Protein AF-A0A7J6QQJ3-F1 (afdb_monomer)

Secondary structure (DSSP, 8-state):
-PPP-----HHHHTT--TT--HHHHHHHHHHHHHHH-GGG-TT-HHHHHHHHHHHHHHHHHHSHHHHHHHHHHH--TT----SSEEEP-TTTHHHHHTT--SEEEEEEE-TT-HHHHHHHHHHHHHHHHTTTTEEEEEEETTT-GGGGGTSSS---SSSEEEEE-TT-TTSPPEEPPSS---HHHHHHHHHHHSPEEE-STT-HHHHHHHHHHHT--EEE-----

Solvent-accessible surface area (backbone atoms only — not comparable to full-atom values): 13107 Å² total; per-residue (Å²): 132,81,78,75,81,75,80,73,55,44,41,66,65,45,70,47,60,90,84,53,50,70,68,53,52,54,51,34,39,54,55,50,48,66,70,29,29,54,92,81,38,80,89,41,83,66,30,55,58,52,33,50,51,38,50,56,27,41,63,33,60,67,34,70,67,48,27,50,52,46,39,57,76,67,44,53,100,61,51,84,82,60,97,46,42,46,81,48,40,68,87,47,37,62,73,52,42,79,73,29,82,52,44,36,42,37,37,35,29,39,78,88,36,68,65,38,62,67,32,45,64,32,50,44,52,44,28,55,76,37,56,93,71,44,46,34,33,36,32,49,58,80,78,32,56,75,39,50,80,77,46,97,54,79,83,87,58,71,63,35,44,36,36,40,34,64,71,43,74,88,53,76,63,48,70,59,76,94,62,81,69,36,48,67,55,47,50,52,49,52,66,62,63,50,56,52,78,44,68,59,94,85,46,59,70,60,46,52,52,48,24,68,74,67,75,38,55,70,40,82,47,81,70,83,129

InterPro domains:
  IPR001623 DnaJ domain [PF00226] (9-71)
  IPR001623 DnaJ domain [PR00625] (11-29)
  IPR001623 DnaJ domain [PR00625] (29-44)
  IPR001623 DnaJ domain [PR00625] (46-66)
  IPR001623 DnaJ domain [PS50076] (9-74)
  IPR001623 DnaJ domain [SM00271] (8-66)
  IPR001623 DnaJ domain [cd06257] (9-63)
  IPR013766 Thioredoxin domain [PF00085] (86-164)
  IPR018253 DnaJ domain, conserved site [PS00636] (51-70)
  IPR036249 Thioredoxin-like superfamily [SSF52833] (81-166)
  IPR036869 Chaperone J-domain superfamily [G3DSA:1.10.287.110] (2-84)
  IPR036869 Chaperone J-domain superfamily [SSF46565] (7-75)
  IPR052448 DnaJ Homolog Subfamily C Member 16 [PTHR44303] (7-215)

pLDDT: mean 83.66, std 15.34, range [29.7, 97.69]

Foldseek 3Di:
DDPDPPLPDLCVLLVHDLPDDLVSLVVSLVVLCVVLPCVVVVPDPCSVVSNVSSVVSCVQCNDPVSSVVVCLVVDHPLPLDAPQAAEDAPVCPCVDLVPDQAKEKEWAAESPDVVRVVLSVLLRVLSVVCPPRYHYYYYHCVRHVVCCVVDLDNDDDPGWIWIDGSVCSVDRIHTQDPDPRGNVSVNVVVVLQDAAEAEDPPCVVVSVVVCVVSVHHHDYDYDDD

Mean predicted aligned error: 12.76 Å

Radius of gyration: 22.07 Å; Cα contacts (8 Å, |Δi|>4): 288; chains: 1; bounding box: 60×29×64 Å

Structure (mmCIF, N/CA/C/O backbone):
data_AF-A0A7J6QQJ3-F1
#
_entry.id   AF-A0A7J6QQJ3-F1
#
loop_
_atom_site.group_PDB
_atom_site.id
_atom_site.type_symbol
_atom_site.label_atom_id
_atom_site.label_alt_id
_atom_site.label_comp_id
_atom_site.label_asym_id
_atom_site.label_entity_id
_atom_site.label_seq_id
_atom_site.pdbx_PDB_ins_code
_atom_site.Cartn_x
_atom_site.Cartn_y
_atom_site.Cartn_z
_atom_site.occupancy
_atom_site.B_iso_or_equiv
_atom_site.auth_seq_id
_atom_site.auth_comp_id
_atom_site.auth_asym_id
_atom_site.auth_atom_id
_atom_site.pdbx_PDB_model_num
ATOM 1 N N . TRP A 1 1 ? -20.729 -9.215 -13.089 1.00 31.91 1 TRP A N 1
ATOM 2 C CA . TRP A 1 1 ? -19.428 -9.252 -12.394 1.00 31.91 1 TRP A CA 1
ATOM 3 C C . TRP A 1 1 ? -19.720 -8.761 -10.991 1.00 31.91 1 TRP A C 1
ATOM 5 O O . TRP A 1 1 ? -20.251 -7.663 -10.875 1.00 31.91 1 TRP A O 1
ATOM 15 N N . SER A 1 2 ? -19.583 -9.612 -9.974 1.00 29.70 2 SER A N 1
ATOM 16 C CA . SER A 1 2 ? -19.947 -9.235 -8.602 1.00 29.70 2 SER A CA 1
ATOM 17 C C . SER A 1 2 ? -18.882 -8.285 -8.074 1.00 29.70 2 SER A C 1
ATOM 19 O O . SER A 1 2 ? -17.698 -8.600 -8.183 1.00 29.70 2 SER A O 1
ATOM 21 N N . LEU A 1 3 ? -19.297 -7.120 -7.569 1.00 35.25 3 LEU A N 1
ATOM 22 C CA . LEU A 1 3 ? -18.416 -6.234 -6.819 1.00 35.25 3 LEU A CA 1
ATOM 23 C C . LEU A 1 3 ? -17.764 -7.068 -5.713 1.00 35.25 3 LEU A C 1
ATOM 25 O O . LEU A 1 3 ? -18.471 -7.735 -4.959 1.00 35.25 3 LEU A O 1
ATOM 29 N N . GLY A 1 4 ? -16.433 -7.062 -5.651 1.00 31.52 4 GLY A N 1
ATOM 30 C CA . GLY A 1 4 ? -15.742 -7.522 -4.456 1.00 31.52 4 GLY A CA 1
ATOM 31 C C . GLY A 1 4 ? -16.243 -6.689 -3.283 1.00 31.52 4 GLY A C 1
ATOM 32 O O . GLY A 1 4 ? -16.316 -5.464 -3.407 1.00 31.52 4 GLY A O 1
ATOM 33 N N . ASP A 1 5 ? -16.629 -7.360 -2.201 1.00 36.22 5 ASP A N 1
ATOM 34 C CA . ASP A 1 5 ? -16.964 -6.735 -0.928 1.00 36.22 5 ASP A CA 1
ATOM 35 C C . ASP A 1 5 ? -15.831 -5.773 -0.550 1.00 36.22 5 ASP A C 1
ATOM 37 O O . ASP A 1 5 ? -14.754 -6.175 -0.113 1.00 36.22 5 ASP A O 1
ATOM 41 N N . GLN A 1 6 ? -16.052 -4.480 -0.779 1.00 42.59 6 GLN A N 1
ATOM 42 C CA . GLN A 1 6 ? -15.279 -3.438 -0.128 1.00 42.59 6 GLN A CA 1
ATOM 43 C C . GLN A 1 6 ? -15.652 -3.564 1.350 1.00 42.59 6 GLN A C 1
ATOM 45 O O . GLN A 1 6 ? -16.749 -3.159 1.732 1.00 42.59 6 GLN A O 1
ATOM 50 N N . GLU A 1 7 ? -14.815 -4.210 2.165 1.00 59.22 7 GLU A N 1
ATOM 51 C CA . GLU A 1 7 ? -15.056 -4.265 3.607 1.00 59.22 7 GLU A CA 1
ATOM 52 C C . GLU A 1 7 ? -15.061 -2.828 4.150 1.00 59.22 7 GLU A C 1
ATOM 54 O O . GLU A 1 7 ? -14.015 -2.193 4.276 1.00 59.22 7 GLU A O 1
ATOM 59 N N . GLU A 1 8 ? -16.260 -2.294 4.412 1.00 69.38 8 GLU A N 1
ATOM 60 C CA . GLU A 1 8 ? -16.447 -0.970 5.006 1.00 69.38 8 GLU A CA 1
ATOM 61 C C . GLU A 1 8 ? -15.694 -0.899 6.348 1.00 69.38 8 GLU A C 1
ATOM 63 O O . GLU A 1 8 ? -15.783 -1.799 7.188 1.00 69.38 8 GLU A O 1
ATOM 68 N N . ASP A 1 9 ? -14.972 0.199 6.572 1.00 83.75 9 ASP A N 1
ATOM 69 C CA . ASP A 1 9 ? -14.239 0.442 7.812 1.00 83.75 9 ASP A CA 1
ATOM 70 C C . ASP A 1 9 ? -15.196 0.503 9.016 1.00 83.75 9 ASP A C 1
ATOM 72 O O . ASP A 1 9 ? -16.105 1.334 9.072 1.00 83.75 9 ASP A O 1
ATOM 76 N N . TYR A 1 10 ? -14.979 -0.342 10.025 1.00 91.25 10 TYR A N 1
ATOM 77 C CA . TYR A 1 10 ? -15.864 -0.468 11.182 1.00 91.25 10 TYR A CA 1
ATOM 78 C C . TYR A 1 10 ? -15.966 0.812 12.017 1.00 91.25 10 TYR A C 1
ATOM 80 O O . TYR A 1 10 ? -17.013 1.059 12.623 1.00 91.25 10 TYR A O 1
ATOM 88 N N . TYR A 1 11 ? -14.932 1.656 12.032 1.00 90.38 11 TYR A N 1
ATOM 89 C CA . TYR A 1 11 ? -14.994 2.951 12.710 1.00 90.38 11 TYR A CA 1
ATOM 90 C C . TYR A 1 11 ? -15.894 3.927 11.950 1.00 90.38 11 TYR A C 1
ATOM 92 O O . TYR A 1 11 ? -16.673 4.652 12.571 1.00 90.38 11 TYR A O 1
ATOM 100 N N . GLN A 1 12 ? -15.871 3.882 10.614 1.00 89.81 12 GLN A N 1
ATOM 101 C CA . GLN A 1 12 ? -16.778 4.664 9.769 1.00 89.81 12 GLN A CA 1
ATOM 102 C C . GLN A 1 12 ? -18.220 4.155 9.876 1.00 89.81 12 GLN A C 1
ATOM 104 O O . GLN A 1 12 ? -19.139 4.959 10.026 1.00 89.81 12 GLN A O 1
ATOM 109 N N . VAL A 1 13 ? -18.424 2.832 9.898 1.00 92.06 13 VAL A N 1
ATOM 110 C CA . VAL A 1 13 ? -19.747 2.210 10.087 1.00 92.06 13 VAL A CA 1
ATOM 111 C C . VAL A 1 13 ? -20.379 2.642 11.412 1.00 92.06 13 VAL A C 1
ATOM 113 O O . VAL A 1 13 ? -21.568 2.964 11.460 1.00 92.06 13 VAL A O 1
ATOM 116 N N . LEU A 1 14 ? -19.593 2.679 12.493 1.00 94.31 14 LEU A N 1
ATOM 117 C CA . LEU A 1 14 ? -20.057 3.169 13.793 1.00 94.31 14 LEU A CA 1
ATOM 118 C C . LEU A 1 14 ? -20.039 4.698 13.913 1.00 94.31 14 LEU A C 1
ATOM 120 O O . LEU A 1 14 ? -20.561 5.229 14.893 1.00 94.31 14 LEU A O 1
ATOM 124 N N . ASN A 1 15 ? -19.490 5.405 12.923 1.00 92.81 15 ASN A N 1
ATOM 125 C CA . ASN A 1 15 ? -19.287 6.850 12.925 1.00 92.81 15 ASN A CA 1
ATOM 126 C C . ASN A 1 15 ? -18.577 7.336 14.202 1.00 92.81 15 ASN A C 1
ATOM 128 O O . ASN A 1 15 ? -19.052 8.230 14.910 1.00 92.81 15 ASN A O 1
ATOM 132 N N . VAL A 1 16 ? -17.461 6.688 14.527 1.00 92.19 16 VAL A N 1
ATOM 133 C CA . VAL A 1 16 ? -16.611 7.008 15.676 1.00 92.19 16 VAL A CA 1
ATOM 134 C C . VAL A 1 16 ? -15.165 7.150 15.239 1.00 92.19 16 VAL A C 1
ATOM 136 O O . VAL A 1 16 ? -14.720 6.545 14.270 1.00 92.19 16 VAL A O 1
ATOM 139 N N . ASP A 1 17 ? -14.420 7.952 15.986 1.00 86.25 17 ASP A N 1
ATOM 140 C CA . ASP A 1 17 ? -12.997 8.133 15.755 1.00 86.25 17 ASP A CA 1
ATOM 141 C C . ASP A 1 17 ? -12.228 6.825 16.066 1.00 86.25 17 ASP A C 1
ATOM 143 O O . ASP A 1 17 ? -12.576 6.134 17.028 1.00 86.25 17 ASP A O 1
ATOM 147 N N . PRO A 1 18 ? -11.159 6.463 15.333 1.00 83.50 18 PRO A N 1
ATOM 148 C CA . PRO A 1 18 ? -10.327 5.310 15.674 1.00 83.50 18 PRO A CA 1
ATOM 149 C C . PRO A 1 18 ? -9.790 5.314 17.115 1.00 83.50 18 PRO A C 1
ATOM 151 O O . PRO A 1 18 ? -9.503 4.255 17.672 1.00 83.50 18 PRO A O 1
ATOM 154 N N . LYS A 1 19 ? -9.642 6.497 17.744 1.00 83.94 19 LYS A N 1
ATOM 155 C CA . LYS A 1 19 ? -9.138 6.722 19.124 1.00 83.94 19 LYS A CA 1
ATOM 156 C C . LYS A 1 19 ? -10.263 6.545 20.134 1.00 83.94 19 LYS A C 1
ATOM 158 O O . LYS A 1 19 ? -10.015 6.650 21.336 1.00 83.94 19 LYS A O 1
ATOM 163 N N . ALA A 1 20 ? -11.486 6.285 19.665 1.00 88.88 20 ALA A N 1
ATOM 164 C CA . ALA A 1 20 ? -12.663 6.197 20.501 1.00 88.88 20 ALA A CA 1
ATOM 165 C C . ALA A 1 20 ? -12.454 5.174 21.612 1.00 88.88 20 ALA A C 1
ATOM 167 O O . ALA A 1 20 ? -12.030 4.030 21.401 1.00 88.88 20 ALA A O 1
ATOM 168 N N . ARG A 1 21 ? -12.782 5.590 22.827 1.00 92.81 21 ARG A N 1
ATOM 169 C CA . ARG A 1 21 ? -12.785 4.720 23.994 1.00 92.81 21 ARG A CA 1
ATOM 170 C C . ARG A 1 21 ? -13.910 3.705 23.847 1.00 92.81 21 ARG A C 1
ATOM 172 O O . ARG A 1 21 ? -14.933 3.960 23.214 1.00 92.81 21 ARG A O 1
ATOM 179 N N . HIS A 1 22 ? -13.772 2.569 24.519 1.00 92.38 22 HIS A N 1
ATOM 180 C CA . HIS A 1 22 ? -14.783 1.509 24.492 1.00 92.38 22 HIS A CA 1
ATOM 181 C C . HIS A 1 22 ? -16.204 2.018 24.838 1.00 92.38 22 HIS A C 1
ATOM 183 O O . HIS A 1 22 ? -17.194 1.577 24.253 1.00 92.38 22 HIS A O 1
ATOM 189 N N . GLY A 1 23 ? -16.322 3.001 25.743 1.00 93.25 23 GLY A N 1
ATOM 190 C CA . GLY A 1 23 ? -17.604 3.638 26.068 1.00 93.25 23 GLY A CA 1
ATOM 191 C C . GLY A 1 23 ? -18.244 4.398 24.898 1.00 93.25 23 GLY A C 1
ATOM 192 O O . GLY A 1 23 ? -19.462 4.353 24.736 1.00 93.25 23 GLY A O 1
ATOM 193 N N . GLU A 1 24 ? -17.446 5.052 24.055 1.00 94.88 24 GLU A N 1
ATOM 194 C CA . GLU A 1 24 ? -17.918 5.802 22.883 1.00 94.88 24 GLU A CA 1
ATOM 195 C C . GLU A 1 24 ? -18.401 4.853 21.786 1.00 94.88 24 GLU A C 1
ATOM 197 O O . GLU A 1 24 ? -19.505 5.029 21.272 1.00 94.88 24 GLU A O 1
ATOM 202 N N . ILE A 1 25 ? -17.643 3.783 21.528 1.00 96.06 25 ILE A N 1
ATOM 203 C CA . ILE A 1 25 ? -18.008 2.704 20.596 1.00 96.06 25 ILE A CA 1
ATOM 204 C C . ILE A 1 25 ? -19.340 2.065 21.006 1.00 96.06 25 ILE A C 1
ATOM 206 O O . ILE A 1 25 ? -20.261 1.940 20.197 1.00 96.06 25 ILE A O 1
ATOM 210 N N . ARG A 1 26 ? -19.494 1.728 22.294 1.00 96.00 26 ARG A N 1
ATOM 211 C CA . ARG A 1 26 ? -20.741 1.166 22.837 1.00 96.00 26 ARG A CA 1
ATOM 212 C C . ARG A 1 26 ? -21.923 2.126 22.687 1.00 96.00 26 ARG A C 1
ATOM 214 O O . ARG A 1 26 ? -23.032 1.699 22.364 1.00 96.00 26 ARG A O 1
ATOM 221 N N . ASN A 1 27 ? -21.708 3.416 22.933 1.00 96.31 27 ASN A N 1
ATOM 222 C CA . ASN A 1 27 ? -22.757 4.425 22.811 1.00 96.31 27 ASN A CA 1
ATOM 223 C C . ASN A 1 27 ? -23.175 4.647 21.353 1.00 96.31 27 ASN A C 1
ATOM 225 O O . ASN A 1 27 ? -24.370 4.773 21.078 1.00 96.31 27 ASN A O 1
ATOM 229 N N . ALA A 1 28 ? -22.219 4.666 20.426 1.00 97.06 28 ALA A N 1
ATOM 230 C CA . ALA A 1 28 ? -22.482 4.789 18.999 1.00 97.06 28 ALA A CA 1
ATOM 231 C C . ALA A 1 28 ? -23.268 3.587 18.465 1.00 97.06 28 ALA A C 1
ATOM 233 O O . ALA A 1 28 ? -24.317 3.776 17.846 1.00 97.06 28 ALA A O 1
ATOM 234 N N . TYR A 1 29 ? -22.848 2.367 18.821 1.00 97.00 29 TYR A N 1
ATOM 235 C CA . TYR A 1 29 ? -23.585 1.146 18.499 1.00 97.00 29 TYR A CA 1
ATOM 236 C C . TYR A 1 29 ? -25.038 1.216 18.977 1.00 97.00 29 TYR A C 1
ATOM 238 O O . TYR A 1 29 ? -25.950 1.020 18.183 1.00 97.00 29 TYR A O 1
ATOM 246 N N . ARG A 1 30 ? -25.287 1.582 20.244 1.00 95.62 30 ARG A N 1
ATOM 247 C CA . ARG A 1 30 ? -26.659 1.697 20.776 1.00 95.62 30 ARG A CA 1
ATOM 248 C C . ARG A 1 30 ? -27.517 2.682 19.980 1.00 95.62 30 ARG A C 1
ATOM 250 O O . ARG A 1 30 ? -28.674 2.385 19.692 1.00 95.62 30 ARG A O 1
ATOM 257 N N . LYS A 1 31 ? -26.965 3.847 19.621 1.00 95.94 31 LYS A N 1
ATOM 258 C CA . LYS A 1 31 ? -27.675 4.862 18.825 1.00 95.94 31 LYS A CA 1
ATOM 259 C C . LYS A 1 31 ? -28.026 4.336 17.432 1.00 95.94 31 LYS A C 1
ATOM 261 O O . LYS A 1 31 ? -29.165 4.489 16.998 1.00 95.94 31 LYS A O 1
ATOM 266 N N . LEU A 1 32 ? -27.071 3.702 16.755 1.00 95.25 32 LEU A N 1
AT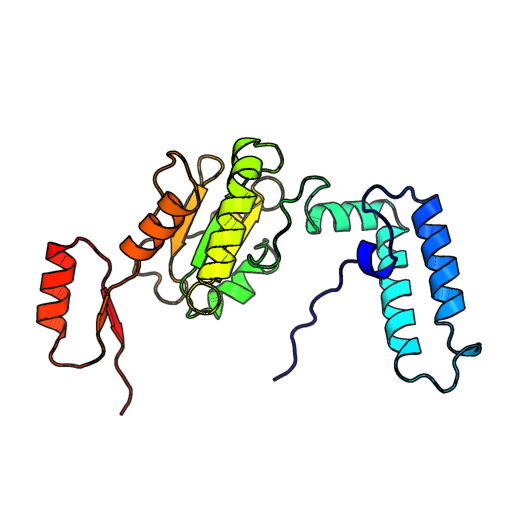OM 267 C CA . LEU A 1 32 ? -27.255 3.176 15.402 1.00 95.25 32 LEU A CA 1
ATOM 268 C C . LEU A 1 32 ? -28.168 1.946 15.379 1.00 95.25 32 LEU A C 1
ATOM 270 O O . LEU A 1 32 ? -29.052 1.873 14.533 1.00 95.25 32 LEU A O 1
ATOM 274 N N . ALA A 1 33 ? -28.030 1.033 16.340 1.00 93.75 33 ALA A N 1
ATOM 275 C CA . ALA A 1 33 ? -28.886 -0.141 16.477 1.00 93.75 33 ALA A CA 1
ATOM 276 C C . ALA A 1 33 ? -30.353 0.253 16.688 1.00 93.75 33 ALA A C 1
ATOM 278 O O . ALA A 1 33 ? -31.233 -0.319 16.060 1.00 93.75 33 ALA A O 1
ATOM 279 N N . MET A 1 34 ? -30.631 1.277 17.506 1.00 92.75 34 MET A N 1
ATOM 280 C CA . MET A 1 34 ? -31.993 1.801 17.661 1.00 92.75 34 MET A CA 1
ATOM 281 C C . MET A 1 34 ? -32.510 2.511 16.408 1.00 92.75 34 MET A C 1
ATOM 283 O O . MET A 1 34 ? -33.712 2.475 16.157 1.00 92.75 34 MET A O 1
ATOM 287 N N . LYS A 1 35 ? -31.631 3.181 15.654 1.00 92.31 35 LYS A N 1
ATOM 288 C CA . LYS A 1 35 ? -31.991 3.881 14.416 1.00 92.31 35 LYS A CA 1
ATOM 289 C C . LYS A 1 35 ? -32.373 2.898 13.312 1.00 92.31 35 LYS A C 1
ATOM 291 O O . LYS A 1 35 ? -33.367 3.122 12.634 1.00 92.31 35 LYS A O 1
ATOM 296 N N . TRP A 1 36 ? -31.603 1.823 13.161 1.00 93.00 36 TRP A N 1
ATOM 297 C CA . TRP A 1 36 ? -31.744 0.847 12.078 1.00 93.00 36 TRP A CA 1
ATOM 298 C C . TRP A 1 36 ? -32.509 -0.423 12.477 1.00 93.00 36 TRP A C 1
ATOM 300 O O . TRP A 1 36 ? -32.584 -1.354 11.683 1.00 93.00 36 TRP A O 1
ATOM 310 N N . HIS A 1 37 ? -33.081 -0.482 13.687 1.00 90.75 37 HIS A N 1
ATOM 311 C CA . HIS A 1 37 ? -33.781 -1.673 14.175 1.00 90.75 37 HIS A CA 1
ATOM 312 C C . HIS A 1 37 ? -34.940 -2.068 13.238 1.00 90.75 37 HIS A C 1
ATOM 314 O O . HIS A 1 37 ? -35.752 -1.188 12.922 1.00 90.75 37 HIS A O 1
ATOM 320 N N . PRO A 1 38 ? -35.078 -3.354 12.859 1.00 88.56 38 PRO A N 1
ATOM 321 C CA . PRO A 1 38 ? -36.162 -3.825 11.993 1.00 88.56 38 PRO A CA 1
ATOM 322 C C . PRO A 1 38 ? -37.556 -3.467 12.524 1.00 88.56 38 PRO A C 1
ATOM 324 O O . PRO A 1 38 ? -38.365 -2.923 11.785 1.00 88.56 38 PRO A O 1
ATOM 327 N N . ASP A 1 39 ? -37.803 -3.634 13.829 1.00 89.00 39 ASP A N 1
ATOM 328 C CA . ASP A 1 39 ? -39.104 -3.305 14.444 1.00 89.00 39 ASP A CA 1
ATOM 329 C C . ASP A 1 39 ? -39.523 -1.836 14.284 1.00 89.00 39 ASP A C 1
ATOM 331 O O . ASP A 1 39 ? -40.711 -1.527 14.286 1.00 89.00 39 ASP A O 1
ATOM 335 N N . LYS A 1 40 ? -38.559 -0.912 14.171 1.00 88.81 40 LYS A N 1
ATOM 336 C CA . LYS A 1 40 ? -38.838 0.518 13.964 1.00 88.81 40 LYS A CA 1
ATOM 337 C C . LYS A 1 40 ? -38.856 0.908 12.489 1.00 88.81 40 LYS A C 1
ATOM 339 O O . LYS A 1 40 ? -39.297 2.008 12.172 1.00 88.81 40 LYS A O 1
ATOM 344 N N . ASN A 1 41 ? -38.371 0.030 11.612 1.00 89.44 41 ASN A N 1
ATOM 345 C CA . ASN A 1 41 ? -38.248 0.259 10.177 1.00 89.44 41 ASN A CA 1
ATOM 346 C C . ASN A 1 41 ? -38.729 -0.976 9.381 1.00 89.44 41 ASN A C 1
ATOM 348 O O . ASN A 1 41 ? -37.943 -1.539 8.615 1.00 89.44 41 ASN A O 1
ATOM 352 N N . PRO A 1 42 ? -39.990 -1.419 9.560 1.00 83.12 42 PRO A N 1
ATOM 353 C CA . PRO A 1 42 ? -40.486 -2.673 8.987 1.00 83.12 42 PRO A CA 1
ATOM 354 C C . PRO A 1 42 ? -40.493 -2.689 7.450 1.00 83.12 42 PRO A C 1
ATOM 356 O O . PRO A 1 42 ? -40.277 -3.740 6.857 1.00 83.12 42 PRO A O 1
ATOM 359 N N . ASP A 1 43 ? -40.655 -1.527 6.810 1.00 86.94 43 ASP A N 1
ATOM 360 C CA . ASP A 1 43 ? -40.747 -1.396 5.346 1.00 86.94 43 ASP A CA 1
ATOM 361 C C . ASP A 1 43 ? -39.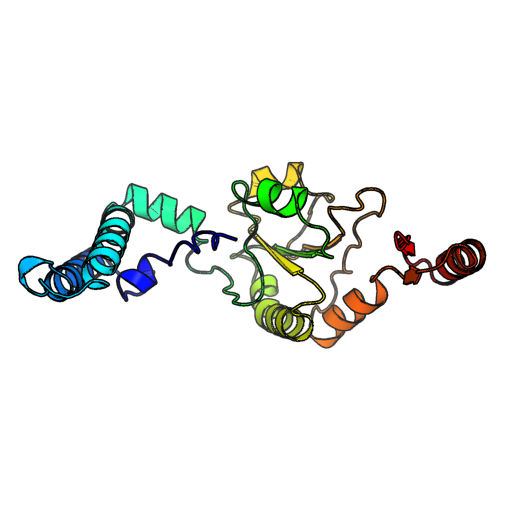428 -0.937 4.689 1.00 86.94 43 ASP A C 1
ATOM 363 O O . ASP A 1 43 ? -39.401 -0.515 3.533 1.00 86.94 43 ASP A O 1
ATOM 367 N N . CYS A 1 44 ? -38.314 -0.961 5.427 1.00 84.38 44 CYS A N 1
ATOM 368 C CA . CYS A 1 44 ? -37.030 -0.447 4.956 1.00 84.38 44 CYS A CA 1
ATOM 369 C C . CYS A 1 44 ? -36.087 -1.573 4.516 1.00 84.38 44 CYS A C 1
ATOM 371 O O . CYS A 1 44 ? -35.380 -2.173 5.328 1.00 84.38 44 CYS A O 1
ATOM 373 N N . GLU A 1 45 ? -36.008 -1.793 3.206 1.00 83.25 45 GLU A N 1
ATOM 374 C CA . GLU A 1 45 ? -35.172 -2.835 2.594 1.00 83.25 45 GLU A CA 1
ATOM 375 C C . GLU A 1 45 ? -33.671 -2.669 2.916 1.00 83.25 45 GLU A C 1
ATOM 377 O O . GLU A 1 45 ? -32.959 -3.641 3.162 1.00 83.25 45 GLU A O 1
ATOM 382 N N . SER A 1 46 ? -33.185 -1.426 3.014 1.00 84.56 46 SER A N 1
ATOM 383 C CA . SER A 1 46 ? -31.774 -1.124 3.302 1.00 84.56 46 SER A CA 1
ATOM 384 C C . SER A 1 46 ? -31.422 -1.085 4.797 1.00 84.56 46 SER A C 1
ATOM 386 O O . SER A 1 46 ? -30.238 -1.109 5.151 1.00 84.56 46 SER A O 1
ATOM 388 N N . CYS A 1 47 ? -32.416 -1.052 5.693 1.00 88.00 47 CYS A N 1
ATOM 389 C CA . CYS A 1 47 ? -32.187 -0.932 7.135 1.00 88.00 47 CYS A CA 1
ATOM 390 C C . CYS A 1 47 ? -31.619 -2.220 7.732 1.00 88.00 47 CYS A C 1
ATOM 392 O O . CYS A 1 47 ? -30.739 -2.148 8.588 1.00 88.00 47 CYS A O 1
ATOM 394 N N . LEU A 1 48 ? -32.053 -3.387 7.242 1.00 86.75 48 LEU A N 1
ATOM 395 C CA . LEU A 1 48 ? -31.526 -4.678 7.686 1.00 86.75 48 LEU A CA 1
ATOM 396 C C . LEU A 1 48 ? -30.030 -4.811 7.371 1.00 86.75 48 LEU A C 1
ATOM 398 O O . LEU A 1 48 ? -29.249 -5.158 8.256 1.00 86.75 48 LEU A O 1
ATOM 402 N N . ALA A 1 49 ? -29.622 -4.472 6.144 1.00 88.38 49 ALA A N 1
ATOM 403 C CA . ALA A 1 49 ? -28.218 -4.499 5.737 1.00 88.38 49 ALA A CA 1
ATOM 404 C C . ALA A 1 49 ? -27.369 -3.542 6.592 1.00 88.38 49 ALA A C 1
ATOM 406 O O . ALA A 1 49 ? -26.335 -3.932 7.131 1.00 88.38 49 ALA A O 1
ATOM 407 N N . ARG A 1 50 ? -27.842 -2.305 6.814 1.00 89.94 50 ARG A N 1
ATOM 408 C CA . ARG A 1 50 ? -27.148 -1.342 7.688 1.00 89.94 50 ARG A CA 1
ATOM 409 C C . ARG A 1 50 ? -27.072 -1.813 9.139 1.00 89.94 50 ARG A C 1
ATOM 411 O O . ARG A 1 50 ? -26.035 -1.632 9.774 1.00 89.94 50 ARG A O 1
ATOM 418 N N . PHE A 1 51 ? -28.125 -2.437 9.660 1.00 91.75 51 PHE A N 1
ATOM 419 C CA . PHE A 1 51 ? -28.126 -3.013 11.002 1.00 91.75 51 PHE A CA 1
ATOM 420 C C . PHE A 1 51 ? -27.090 -4.137 11.137 1.00 91.75 51 PHE A C 1
ATOM 422 O O . PHE A 1 51 ? -26.342 -4.159 12.114 1.00 91.75 51 PHE A O 1
ATOM 429 N N . GLN A 1 52 ? -26.992 -5.021 10.139 1.00 90.12 52 GLN A N 1
ATOM 430 C CA . GLN A 1 52 ? -25.989 -6.088 10.100 1.00 90.12 52 GLN A CA 1
ATOM 431 C C . GLN A 1 52 ? -24.560 -5.531 10.068 1.00 90.12 52 GLN A C 1
ATOM 433 O O . GLN A 1 52 ? -23.733 -5.968 10.870 1.00 90.12 52 GLN A O 1
ATOM 438 N N . SER A 1 53 ? -24.276 -4.524 9.231 1.00 89.81 53 SER A N 1
ATOM 439 C CA . SER A 1 53 ? -22.959 -3.867 9.207 1.00 89.81 53 SER A CA 1
ATOM 440 C C . SER A 1 53 ? -22.608 -3.247 10.562 1.00 89.81 53 SER A C 1
ATOM 442 O O . SER A 1 53 ? -21.511 -3.456 11.077 1.00 89.81 53 SER A O 1
ATOM 444 N N . VAL A 1 54 ? -23.554 -2.533 11.186 1.00 94.75 54 VAL A N 1
ATOM 445 C CA . VAL A 1 54 ? -23.376 -1.921 12.515 1.00 94.75 54 VAL A CA 1
ATOM 446 C C . VAL A 1 54 ? -23.119 -2.975 13.595 1.00 94.75 54 VAL A C 1
ATOM 448 O O . VAL A 1 54 ? -22.266 -2.770 14.461 1.00 94.75 54 VAL A O 1
ATOM 451 N N . ALA A 1 55 ? -23.821 -4.108 13.544 1.00 93.12 55 ALA A N 1
ATOM 452 C CA . ALA A 1 55 ? -23.616 -5.215 14.471 1.00 93.12 55 ALA A CA 1
ATOM 453 C C . ALA A 1 55 ? -22.233 -5.860 14.295 1.00 93.12 55 ALA A C 1
ATOM 455 O O . ALA A 1 55 ? -21.515 -6.006 15.283 1.00 93.12 55 ALA A O 1
ATOM 456 N N . LYS A 1 56 ? -21.820 -6.160 13.054 1.00 91.81 56 LYS A N 1
ATOM 457 C CA . LYS A 1 56 ? -20.490 -6.716 12.729 1.00 91.81 56 LYS A CA 1
ATOM 458 C C . LYS A 1 56 ? -19.361 -5.788 13.196 1.00 91.81 56 LYS A C 1
ATOM 460 O O . LYS 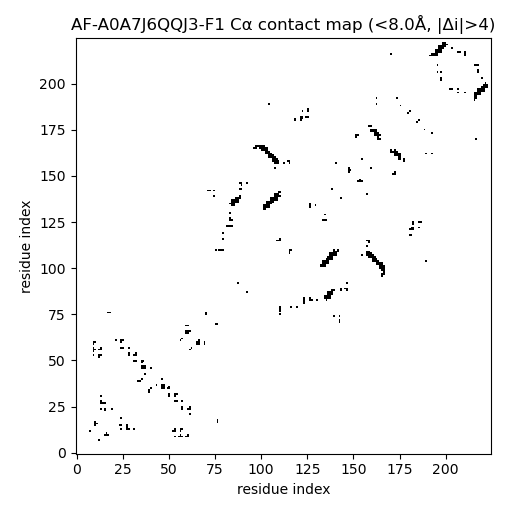A 1 56 ? -18.390 -6.235 13.813 1.00 91.81 56 LYS A O 1
ATOM 465 N N . ALA A 1 57 ? -19.520 -4.483 12.964 1.00 92.75 57 ALA A N 1
ATOM 466 C CA . ALA A 1 57 ? -18.568 -3.471 13.403 1.00 92.75 57 ALA A CA 1
ATOM 467 C C . ALA A 1 57 ? -18.439 -3.436 14.934 1.00 92.75 57 ALA A C 1
ATOM 469 O O . ALA A 1 57 ? -17.327 -3.429 15.461 1.00 92.75 57 ALA A O 1
ATOM 470 N N . TYR A 1 58 ? -19.558 -3.474 15.666 1.00 95.69 58 TYR A N 1
ATOM 471 C CA . TYR A 1 58 ? -19.528 -3.509 17.129 1.00 95.69 58 TYR A CA 1
ATOM 472 C C . TYR A 1 58 ? -18.989 -4.827 17.690 1.00 95.69 58 TYR A C 1
ATOM 474 O O . TYR A 1 58 ? -18.275 -4.806 18.688 1.00 95.69 58 TYR A O 1
ATOM 482 N N . GLU A 1 59 ? -19.273 -5.963 17.054 1.00 93.62 59 GLU A N 1
ATOM 483 C CA . GLU A 1 59 ? -18.727 -7.258 17.466 1.00 93.62 59 GLU A CA 1
ATOM 484 C C . GLU A 1 59 ? -17.192 -7.265 17.423 1.00 93.62 59 GLU A C 1
ATOM 486 O O . GLU A 1 59 ? -16.543 -7.866 18.280 1.00 93.62 59 GLU A O 1
ATOM 491 N N . THR A 1 60 ? -16.616 -6.562 16.447 1.00 91.19 60 THR A N 1
ATOM 492 C CA . THR A 1 60 ? -15.165 -6.449 16.291 1.00 91.19 60 THR A CA 1
ATOM 493 C C . THR A 1 60 ? -14.580 -5.358 17.186 1.00 91.19 60 THR A C 1
ATOM 495 O O . THR A 1 60 ? -13.677 -5.631 17.967 1.00 91.19 60 THR A O 1
ATOM 498 N N . LEU A 1 61 ? -15.092 -4.125 17.107 1.00 92.88 61 LEU A N 1
ATOM 499 C CA . LEU A 1 61 ? -14.537 -2.968 17.824 1.00 92.88 61 LEU A CA 1
ATOM 500 C C . LEU A 1 61 ? -14.898 -2.934 19.314 1.00 92.88 61 LEU A C 1
ATOM 502 O O . LEU A 1 61 ? -14.243 -2.254 20.108 1.00 92.88 61 LEU A O 1
ATOM 506 N N . GLY A 1 62 ? -15.972 -3.620 19.697 1.00 91.88 62 GLY A N 1
ATOM 507 C CA . GLY A 1 62 ? -16.406 -3.751 21.079 1.00 91.88 62 GLY A CA 1
ATOM 508 C C . GLY A 1 62 ? -15.511 -4.693 21.878 1.00 91.88 62 GLY A C 1
ATOM 509 O O . GLY A 1 62 ? -15.266 -4.430 23.048 1.00 91.88 62 GLY A O 1
ATOM 510 N N . ASP A 1 63 ? -14.980 -5.755 21.280 1.00 92.62 63 ASP A N 1
ATOM 511 C CA . ASP A 1 63 ? -14.054 -6.653 21.970 1.00 92.62 63 ASP A CA 1
ATOM 512 C C . ASP A 1 63 ? -12.616 -6.137 21.856 1.00 92.62 63 ASP A C 1
ATOM 514 O O . ASP A 1 63 ? -12.143 -5.822 20.771 1.00 92.62 63 ASP A O 1
ATOM 518 N N . GLU A 1 64 ? -11.901 -6.034 22.975 1.00 88.50 64 GLU A N 1
ATOM 519 C CA . GLU A 1 64 ? -10.557 -5.444 22.993 1.00 88.50 64 GLU A CA 1
ATOM 520 C C . GLU A 1 64 ? -9.532 -6.274 22.204 1.00 88.50 64 GLU A C 1
ATOM 522 O O . GLU A 1 64 ? -8.677 -5.709 21.519 1.00 88.50 64 GLU A O 1
ATOM 527 N N . ASN A 1 65 ? -9.643 -7.606 22.228 1.00 85.25 65 ASN A N 1
ATOM 528 C CA . ASN A 1 65 ? -8.746 -8.483 21.480 1.00 85.25 65 ASN A CA 1
ATOM 529 C C . ASN A 1 65 ? -9.059 -8.435 19.983 1.00 85.25 65 ASN A C 1
ATOM 531 O O . ASN A 1 65 ? -8.144 -8.272 19.174 1.00 85.25 65 ASN A O 1
ATOM 535 N N . LYS A 1 66 ? -10.342 -8.523 19.604 1.00 86.50 66 LYS A N 1
ATOM 536 C CA . LYS A 1 66 ? -10.765 -8.410 18.200 1.00 86.50 66 LYS A CA 1
ATOM 537 C C . LYS A 1 66 ? -10.452 -7.030 17.638 1.00 86.50 66 LYS A C 1
ATOM 539 O O . LYS A 1 66 ? -9.944 -6.952 16.526 1.00 86.50 66 LYS A O 1
ATOM 544 N N . ARG A 1 67 ? -10.665 -5.960 18.409 1.00 88.69 67 ARG A N 1
ATOM 545 C CA . ARG A 1 67 ? -10.292 -4.593 18.036 1.00 88.69 67 ARG A CA 1
ATOM 546 C C . ARG A 1 67 ? -8.794 -4.475 17.826 1.00 88.69 67 ARG A C 1
ATOM 548 O O . ARG A 1 67 ? -8.385 -3.897 16.836 1.00 88.69 67 ARG A O 1
ATOM 555 N N . LYS A 1 68 ? -7.968 -5.056 18.698 1.00 79.88 68 LYS A N 1
ATOM 556 C CA . LYS A 1 68 ? -6.511 -5.028 18.531 1.00 79.88 68 LYS A CA 1
ATOM 557 C C . LYS A 1 68 ? -6.064 -5.747 17.258 1.00 79.88 68 LYS A C 1
ATOM 559 O O . LYS A 1 68 ? -5.213 -5.228 16.541 1.00 79.88 68 LYS A O 1
ATOM 564 N N . VAL A 1 69 ? -6.627 -6.923 16.973 1.00 76.31 69 VAL A N 1
ATOM 565 C CA . VAL A 1 69 ? -6.361 -7.656 15.722 1.00 76.31 69 VAL A CA 1
ATOM 566 C C . VAL A 1 69 ? -6.841 -6.841 14.524 1.00 76.31 69 VAL A C 1
ATOM 568 O O . VAL A 1 69 ? -6.093 -6.665 13.569 1.00 76.31 69 VAL A O 1
ATOM 571 N N . TYR A 1 70 ? -8.045 -6.278 14.607 1.00 79.94 70 TYR A N 1
ATOM 572 C CA . TYR A 1 70 ? -8.610 -5.416 13.580 1.00 79.94 70 TYR A CA 1
ATOM 573 C C . TYR A 1 70 ? -7.743 -4.186 13.331 1.00 79.94 70 TYR A C 1
ATOM 575 O O . TYR A 1 70 ? -7.390 -3.949 12.193 1.00 79.94 70 TYR A O 1
ATOM 583 N N . ASP A 1 71 ? -7.319 -3.460 14.363 1.00 78.69 71 ASP A N 1
ATOM 584 C CA . ASP A 1 71 ? -6.451 -2.283 14.265 1.00 78.69 71 ASP A CA 1
ATOM 585 C C . ASP A 1 71 ? -5.065 -2.646 13.710 1.00 78.69 71 ASP A C 1
ATOM 587 O O . ASP A 1 71 ? -4.512 -1.920 12.889 1.00 78.69 71 ASP A O 1
ATOM 591 N N . THR A 1 72 ? -4.519 -3.804 14.094 1.00 67.00 72 THR A N 1
ATOM 592 C CA . THR A 1 72 ? -3.254 -4.318 13.537 1.00 67.00 72 THR A CA 1
ATOM 593 C C . THR A 1 72 ? -3.398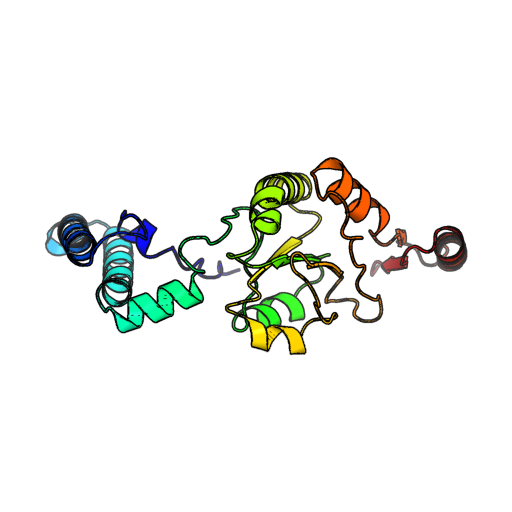 -4.586 12.038 1.00 67.00 72 THR A C 1
ATOM 595 O O . THR A 1 72 ? -2.567 -4.160 11.234 1.00 67.00 72 THR A O 1
ATOM 598 N N . ASN A 1 73 ? -4.496 -5.231 11.647 1.00 66.00 73 ASN A N 1
ATOM 599 C CA . ASN A 1 73 ? -4.780 -5.571 10.259 1.00 66.00 73 ASN A CA 1
ATOM 600 C C . ASN A 1 73 ? -5.299 -4.374 9.456 1.00 66.00 73 ASN A C 1
ATOM 602 O O . ASN A 1 73 ? -5.137 -4.363 8.244 1.00 66.00 73 ASN A O 1
ATOM 606 N N . ARG A 1 74 ? -5.849 -3.341 10.102 1.00 65.62 74 ARG A N 1
ATOM 607 C CA . ARG A 1 74 ? -6.327 -2.064 9.537 1.00 65.62 74 ARG A CA 1
ATOM 608 C C . ARG A 1 74 ? -5.206 -1.039 9.358 1.00 65.62 74 ARG A C 1
ATOM 610 O O . ARG A 1 74 ? -5.356 -0.123 8.555 1.00 65.62 74 ARG A O 1
ATOM 617 N N . GLY A 1 75 ? -4.040 -1.302 9.947 1.00 55.44 75 GLY A N 1
ATOM 618 C CA . GLY A 1 75 ? -2.921 -0.371 9.958 1.00 55.44 75 GLY A CA 1
ATOM 619 C C . GLY A 1 75 ? -3.081 0.518 11.180 1.00 55.44 75 GLY A C 1
ATOM 620 O O . GLY A 1 75 ? -4.190 0.943 11.504 1.00 55.44 75 GLY A O 1
ATOM 621 N N . GLY A 1 76 ? -1.985 0.714 11.910 1.00 51.31 76 GLY A N 1
ATOM 622 C CA . GLY A 1 76 ? -1.997 1.415 13.185 1.00 51.31 76 GLY A CA 1
ATOM 623 C C . GLY A 1 76 ? -2.525 2.840 13.066 1.00 51.31 76 GLY A C 1
ATOM 624 O O . GLY A 1 76 ? -2.775 3.366 11.992 1.00 51.31 76 GLY A O 1
ATOM 625 N N . TYR A 1 77 ? -2.666 3.489 14.211 1.00 40.88 77 TYR A N 1
ATOM 626 C CA . TYR A 1 77 ? -3.233 4.824 14.352 1.00 40.88 77 TYR A CA 1
ATOM 627 C C . TYR A 1 77 ? -2.587 5.920 13.462 1.00 40.88 77 TYR A C 1
ATOM 629 O O . TYR A 1 77 ? -3.212 6.940 13.182 1.00 40.88 77 TYR A O 1
ATOM 637 N N . ASP A 1 78 ? -1.368 5.671 12.982 1.00 51.50 78 ASP A N 1
ATOM 638 C CA . ASP A 1 78 ? -0.605 6.517 12.061 1.00 51.50 78 ASP A CA 1
ATOM 639 C C . ASP A 1 78 ? -0.556 5.933 10.633 1.00 51.50 78 ASP A C 1
ATOM 641 O O . ASP A 1 78 ? 0.375 6.200 9.879 1.00 51.50 78 ASP A O 1
ATOM 645 N N . SER A 1 79 ? -1.541 5.115 10.250 1.00 64.38 79 SER A N 1
ATOM 646 C CA . SER A 1 79 ? -1.646 4.575 8.898 1.00 64.38 79 SER A CA 1
ATOM 647 C C . SER A 1 79 ? -1.704 5.729 7.912 1.00 64.38 79 SER A C 1
ATOM 649 O O . SER A 1 79 ? -2.575 6.589 8.042 1.00 64.38 79 SER A O 1
ATOM 651 N N . ILE A 1 80 ? -0.822 5.733 6.919 1.00 68.69 80 ILE A N 1
ATOM 652 C CA . ILE A 1 80 ? -0.875 6.698 5.826 1.00 68.69 80 ILE A CA 1
ATOM 653 C C . ILE A 1 80 ? -2.152 6.418 5.008 1.00 68.69 80 ILE A C 1
ATOM 655 O O . ILE A 1 80 ? -2.186 5.412 4.288 1.00 68.69 80 ILE A O 1
ATOM 659 N N . PRO A 1 81 ? -3.213 7.244 5.118 1.00 68.94 81 PRO A N 1
ATOM 660 C CA . PRO A 1 81 ? -4.449 6.999 4.387 1.00 68.94 81 PRO A CA 1
ATOM 661 C C . P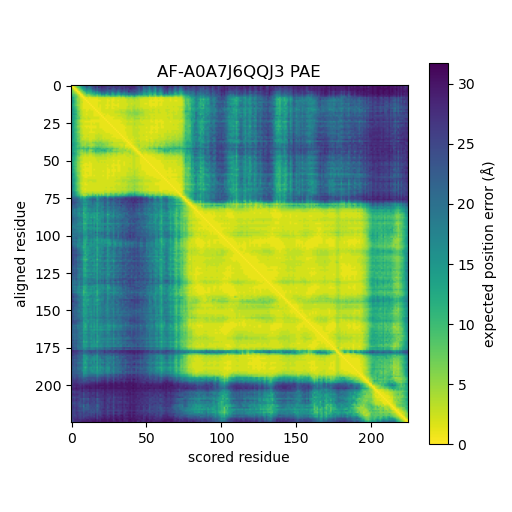RO A 1 81 ? -4.219 7.228 2.890 1.00 68.94 81 PRO A C 1
ATOM 663 O O . PRO A 1 81 ? -3.316 7.969 2.502 1.00 68.94 81 PRO A O 1
ATOM 666 N N . SER A 1 82 ? -5.017 6.572 2.049 1.00 79.19 82 SER A N 1
ATOM 667 C CA . SER A 1 82 ? -5.000 6.793 0.604 1.00 79.19 82 SER A CA 1
ATOM 668 C C . SER A 1 82 ? -6.286 6.304 -0.034 1.00 79.19 82 SER A C 1
ATOM 670 O O . SER A 1 82 ? -6.668 5.151 0.155 1.00 79.19 82 SER A O 1
ATOM 672 N N . ASP A 1 83 ? -6.897 7.154 -0.852 1.00 80.25 83 ASP A N 1
ATOM 673 C CA . ASP A 1 83 ? -8.025 6.773 -1.710 1.00 80.25 83 ASP A CA 1
ATOM 674 C C . ASP A 1 83 ? -7.556 6.201 -3.063 1.00 80.25 83 ASP A C 1
ATOM 676 O O . ASP A 1 83 ? -8.354 5.678 -3.845 1.00 80.25 83 ASP A O 1
ATOM 680 N N . TYR A 1 84 ? -6.257 6.321 -3.364 1.00 89.38 84 TYR A N 1
ATOM 681 C CA . TYR A 1 84 ? -5.686 6.050 -4.688 1.00 89.38 84 TYR A CA 1
ATOM 682 C C . TYR A 1 84 ? -4.651 4.924 -4.696 1.00 89.38 84 TYR A C 1
ATOM 684 O O . TYR A 1 84 ? -4.254 4.474 -5.772 1.00 89.38 84 TYR A O 1
ATOM 692 N N . SER A 1 85 ? -4.233 4.438 -3.525 1.00 91.94 85 SER A N 1
ATOM 693 C CA . SER A 1 85 ? -3.330 3.297 -3.399 1.00 91.94 85 SER A CA 1
ATOM 694 C C . SER A 1 85 ? -3.956 2.156 -2.609 1.00 91.94 85 SER A C 1
ATOM 696 O O . SER A 1 85 ? -4.603 2.339 -1.581 1.00 91.94 85 SER A O 1
ATOM 698 N N . VAL A 1 86 ? -3.759 0.944 -3.118 1.00 91.62 86 VAL A N 1
ATOM 699 C CA . VAL A 1 86 ? -4.242 -0.281 -2.490 1.00 91.62 86 VAL A CA 1
ATOM 700 C C . VAL A 1 86 ? -3.288 -0.662 -1.372 1.00 91.62 86 VAL A C 1
ATOM 702 O O . VAL A 1 86 ? -2.083 -0.797 -1.589 1.00 91.62 86 VAL A O 1
ATOM 705 N N . ARG A 1 87 ? -3.814 -0.911 -0.176 1.00 91.00 87 ARG A N 1
ATOM 706 C CA . ARG A 1 87 ? -3.002 -1.519 0.871 1.00 91.00 87 ARG A CA 1
ATOM 707 C C . ARG A 1 87 ? -2.794 -3.000 0.576 1.00 91.00 87 ARG A C 1
ATOM 709 O O . ARG A 1 87 ? -3.741 -3.782 0.566 1.00 91.00 87 ARG A O 1
ATOM 716 N N . LEU A 1 88 ? -1.542 -3.365 0.352 1.00 92.38 88 LEU A N 1
ATOM 717 C CA . LEU A 1 88 ? -1.104 -4.724 0.096 1.00 92.38 88 LEU A CA 1
ATOM 718 C C . LEU A 1 88 ? -0.683 -5.368 1.417 1.00 92.38 88 LEU A C 1
ATOM 720 O O . LEU A 1 88 ? 0.178 -4.848 2.128 1.00 92.38 88 LEU A O 1
ATOM 724 N N . THR A 1 89 ? -1.303 -6.497 1.731 1.00 91.12 89 THR A N 1
ATOM 725 C CA . THR A 1 89 ? -1.073 -7.272 2.951 1.00 91.12 89 THR A CA 1
ATOM 726 C C . THR A 1 89 ? -0.752 -8.715 2.598 1.00 91.12 89 THR A C 1
ATOM 728 O O . THR A 1 89 ? -0.932 -9.151 1.459 1.00 91.12 89 THR A O 1
ATOM 731 N N . THR A 1 90 ? -0.305 -9.485 3.588 1.00 87.75 90 THR A N 1
ATOM 732 C CA . THR A 1 90 ? -0.096 -10.933 3.407 1.00 87.75 90 THR A CA 1
ATOM 733 C C . THR A 1 90 ? -1.361 -11.645 2.896 1.00 87.75 90 THR A C 1
ATOM 735 O O . THR A 1 90 ? -1.251 -12.580 2.105 1.00 87.75 90 THR A O 1
ATOM 738 N N . ASP A 1 91 ? -2.550 -11.172 3.281 1.00 85.75 91 ASP A N 1
ATOM 739 C CA . ASP A 1 91 ? -3.825 -11.821 2.959 1.00 85.75 91 ASP A CA 1
ATOM 740 C C . ASP A 1 91 ? -4.304 -11.544 1.528 1.00 85.75 91 ASP A C 1
ATOM 742 O O . ASP A 1 91 ? -4.904 -12.414 0.897 1.00 85.75 91 ASP A O 1
ATOM 746 N N . ASN A 1 92 ? -4.049 -10.343 0.995 1.00 89.00 92 ASN A N 1
ATOM 747 C CA . ASN A 1 92 ? -4.590 -9.939 -0.305 1.00 89.00 92 ASN A CA 1
ATOM 748 C C . ASN A 1 92 ? -3.561 -9.954 -1.444 1.00 89.00 92 ASN A C 1
ATOM 750 O O . ASN A 1 92 ? -3.963 -10.065 -2.605 1.00 89.00 92 ASN A O 1
ATOM 754 N N . TYR A 1 93 ? -2.258 -9.897 -1.146 1.00 94.38 93 TYR A N 1
ATOM 755 C CA . TYR A 1 93 ? -1.226 -9.666 -2.158 1.00 94.38 93 TYR A CA 1
ATOM 756 C C . TYR A 1 93 ? -1.266 -10.694 -3.287 1.00 94.38 93 TYR A C 1
ATOM 758 O O . TYR A 1 93 ? -1.385 -10.306 -4.444 1.00 94.38 93 TYR A O 1
ATOM 766 N N . HIS A 1 94 ? -1.233 -11.991 -2.968 1.00 93.50 94 HIS A N 1
ATOM 767 C CA . HIS A 1 94 ? -1.241 -13.048 -3.985 1.00 93.50 94 HIS A CA 1
ATOM 768 C C . HIS A 1 94 ? -2.509 -12.999 -4.840 1.00 93.50 94 HIS A C 1
ATOM 770 O O . HIS A 1 94 ? -2.435 -12.964 -6.064 1.00 93.50 94 HIS A O 1
ATOM 776 N N . SER A 1 95 ? -3.677 -12.860 -4.205 1.00 92.94 95 SER A N 1
ATOM 777 C CA . SER A 1 95 ? -4.949 -12.770 -4.929 1.00 92.94 95 SER A CA 1
ATOM 778 C C . SER A 1 95 ? -4.998 -11.598 -5.915 1.00 92.94 95 SER A C 1
ATOM 780 O O . SER A 1 95 ? -5.575 -11.729 -6.992 1.00 92.94 95 SER A O 1
ATOM 782 N N . ILE A 1 96 ? -4.367 -10.470 -5.577 1.00 93.56 96 ILE A N 1
ATOM 783 C CA . ILE A 1 96 ? -4.321 -9.276 -6.422 1.00 93.56 96 ILE A CA 1
ATOM 784 C C . ILE A 1 96 ? -3.267 -9.433 -7.520 1.00 93.56 96 ILE A C 1
ATOM 786 O O . ILE A 1 96 ? -3.557 -9.175 -8.688 1.00 93.56 96 ILE A O 1
ATOM 790 N N . MET A 1 97 ? -2.048 -9.829 -7.153 1.00 94.81 97 MET A N 1
ATOM 791 C CA . MET A 1 97 ? -0.903 -9.841 -8.062 1.00 94.81 97 MET A CA 1
ATOM 792 C C . MET A 1 97 ? -1.006 -10.954 -9.099 1.00 94.81 97 MET A C 1
ATOM 794 O O . MET A 1 97 ? -0.763 -10.686 -10.272 1.00 94.81 97 MET A O 1
ATOM 798 N N . ASP A 1 98 ? -1.460 -12.148 -8.713 1.00 92.75 98 ASP A N 1
ATOM 799 C CA . ASP A 1 98 ? -1.548 -13.307 -9.614 1.00 92.75 98 ASP A CA 1
ATOM 800 C C . ASP A 1 98 ? -2.551 -13.090 -10.767 1.00 92.75 98 ASP A C 1
ATOM 802 O O . ASP A 1 98 ? -2.459 -13.736 -11.809 1.00 92.75 98 ASP A O 1
ATOM 806 N N . HIS A 1 99 ? -3.498 -12.157 -10.609 1.00 91.94 99 HIS A N 1
ATOM 807 C CA . HIS A 1 99 ? -4.514 -11.820 -11.616 1.00 91.94 99 HIS A CA 1
ATOM 808 C C . HIS A 1 99 ? -4.280 -10.459 -12.285 1.00 91.94 99 HIS A C 1
ATOM 810 O O . HIS A 1 99 ? -5.086 -10.027 -13.114 1.00 91.94 99 HIS A O 1
ATOM 816 N N . SER A 1 100 ? -3.217 -9.747 -11.912 1.00 92.38 100 SER A N 1
ATOM 817 C CA . SER A 1 100 ? -2.980 -8.390 -12.387 1.00 92.38 100 SER A CA 1
ATOM 818 C C . SER A 1 100 ? -2.166 -8.369 -13.676 1.00 92.38 100 SER A C 1
ATOM 820 O O . SER A 1 100 ? -1.013 -8.789 -13.708 1.00 92.38 100 SER A O 1
ATOM 822 N N . VAL A 1 101 ? -2.726 -7.731 -14.703 1.00 89.88 101 VAL A N 1
ATOM 823 C CA . VAL A 1 101 ? -2.015 -7.366 -15.943 1.00 89.88 101 VAL A CA 1
ATOM 824 C C . VAL A 1 101 ? -1.503 -5.921 -15.935 1.00 89.88 101 VAL A C 1
ATOM 826 O O . VAL A 1 101 ? -0.905 -5.468 -16.907 1.00 89.88 101 VAL A O 1
ATOM 829 N N . ASP A 1 102 ? -1.756 -5.181 -14.853 1.00 92.38 102 ASP A N 1
ATOM 830 C CA . ASP A 1 102 ? -1.394 -3.770 -14.728 1.00 92.38 102 ASP A CA 1
ATOM 831 C C . ASP A 1 102 ? 0.081 -3.561 -14.357 1.00 92.38 102 ASP A C 1
ATOM 833 O O . ASP A 1 102 ? 0.733 -4.431 -13.772 1.00 92.38 102 ASP A O 1
ATOM 837 N N . ILE A 1 103 ? 0.576 -2.351 -14.627 1.00 94.12 103 ILE A N 1
ATOM 838 C CA . ILE A 1 103 ? 1.820 -1.837 -14.044 1.00 94.12 103 ILE A CA 1
ATOM 839 C C . ILE A 1 103 ? 1.535 -1.413 -12.607 1.00 94.12 103 ILE A C 1
ATOM 841 O O . ILE A 1 103 ? 0.586 -0.663 -12.359 1.00 94.12 103 ILE A O 1
ATOM 845 N N . TRP A 1 104 ? 2.382 -1.853 -11.681 1.00 97.44 104 TRP A N 1
ATOM 846 C CA . TRP A 1 104 ? 2.299 -1.500 -10.273 1.00 97.44 104 TRP A CA 1
ATOM 847 C C . TRP A 1 104 ? 3.477 -0.649 -9.843 1.00 97.44 104 TRP A C 1
ATOM 849 O O . TRP A 1 104 ? 4.625 -1.003 -10.096 1.00 97.44 104 TRP A O 1
ATOM 859 N N . VAL A 1 105 ? 3.183 0.429 -9.123 1.00 97.69 105 VAL A N 1
ATOM 860 C CA . VAL A 1 105 ? 4.160 1.183 -8.337 1.00 97.69 105 VAL A CA 1
ATOM 861 C C . VAL A 1 105 ? 3.842 0.939 -6.869 1.00 97.69 105 VAL A C 1
ATOM 863 O O . VAL A 1 105 ? 2.734 1.217 -6.412 1.00 97.69 105 VAL A O 1
ATOM 866 N N . VAL A 1 106 ? 4.788 0.359 -6.134 1.00 97.44 106 VAL A N 1
ATOM 867 C CA . VAL A 1 106 ? 4.588 -0.058 -4.744 1.00 97.44 106 VAL A CA 1
ATOM 868 C C . VAL A 1 106 ? 5.575 0.634 -3.820 1.00 97.44 106 VAL A C 1
ATOM 870 O O . VAL A 1 106 ? 6.781 0.627 -4.061 1.00 97.44 106 VAL A O 1
ATOM 873 N N . GLU A 1 107 ? 5.046 1.210 -2.744 1.00 96.12 107 GLU A N 1
ATOM 874 C CA . GLU A 1 107 ? 5.805 1.786 -1.639 1.00 96.12 107 GLU A CA 1
ATOM 875 C C . GLU A 1 107 ? 5.803 0.818 -0.451 1.00 96.12 107 GLU A C 1
ATOM 877 O O . GLU A 1 107 ? 4.756 0.458 0.089 1.00 96.12 107 GLU A O 1
ATOM 882 N N . VAL A 1 108 ? 6.991 0.420 -0.005 1.00 95.19 108 VAL A N 1
ATOM 883 C CA . VAL A 1 108 ? 7.196 -0.223 1.294 1.00 95.19 108 VAL A CA 1
ATOM 884 C C . VAL A 1 108 ? 7.558 0.863 2.296 1.00 95.19 108 VAL A C 1
ATOM 886 O O . VAL A 1 108 ? 8.633 1.458 2.197 1.00 95.19 108 VAL A O 1
ATOM 889 N N . TYR A 1 109 ? 6.675 1.104 3.261 1.00 92.81 109 TYR A N 1
ATOM 890 C CA . TYR A 1 109 ? 6.771 2.217 4.204 1.00 92.81 109 TYR A CA 1
ATOM 891 C C . TYR A 1 109 ? 6.785 1.743 5.664 1.00 92.81 109 TYR A C 1
ATOM 893 O O . TYR A 1 109 ? 6.638 0.555 5.966 1.00 92.81 109 TYR A O 1
ATOM 901 N N . SER A 1 110 ? 7.000 2.675 6.588 1.00 88.81 110 SER A N 1
ATOM 902 C CA . SER A 1 110 ? 6.908 2.458 8.035 1.00 88.81 110 SER A CA 1
ATOM 903 C C . SER A 1 110 ? 6.127 3.611 8.659 1.00 88.81 110 SER A C 1
ATOM 905 O O . SER A 1 110 ? 6.446 4.769 8.396 1.00 88.81 110 SER A O 1
ATOM 907 N N . ASP A 1 111 ? 5.165 3.314 9.536 1.00 84.00 111 ASP A N 1
ATOM 908 C CA . A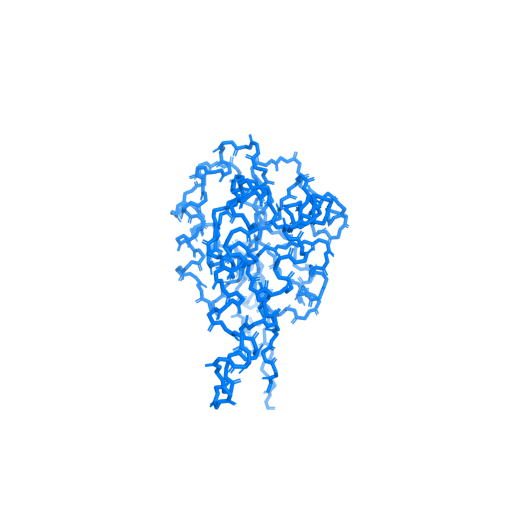SP A 1 111 ? 4.413 4.338 10.278 1.00 84.00 111 ASP A CA 1
ATOM 909 C C . ASP A 1 111 ? 5.337 5.144 11.210 1.00 84.00 111 ASP A C 1
ATOM 911 O O . ASP A 1 111 ? 5.055 6.289 11.552 1.00 84.00 111 ASP A O 1
ATOM 915 N N . LEU A 1 112 ? 6.476 4.566 11.611 1.00 83.25 112 LEU A N 1
ATOM 916 C CA . LEU A 1 112 ? 7.475 5.231 12.457 1.00 83.25 112 LEU A CA 1
ATOM 917 C C . LEU A 1 112 ? 8.440 6.145 11.683 1.00 83.25 112 LEU A C 1
ATOM 919 O O . LEU A 1 112 ? 9.270 6.821 12.294 1.00 83.25 112 LEU A O 1
ATOM 923 N N . ASP A 1 113 ? 8.371 6.152 10.352 1.00 86.62 113 ASP A N 1
ATOM 924 C CA . ASP A 1 113 ? 9.290 6.898 9.501 1.00 86.62 113 ASP A CA 1
ATOM 925 C C . ASP A 1 113 ? 8.660 8.218 9.039 1.00 86.62 113 ASP A C 1
ATOM 927 O O . ASP A 1 113 ? 7.769 8.256 8.190 1.00 86.62 113 ASP A O 1
ATOM 931 N N . LYS A 1 114 ? 9.157 9.334 9.584 1.00 88.44 114 LYS A N 1
ATOM 932 C CA . LYS A 1 114 ? 8.667 10.680 9.249 1.00 88.44 114 LYS A CA 1
ATOM 933 C C . LYS A 1 114 ? 8.809 11.013 7.766 1.00 88.44 114 LYS A C 1
ATOM 935 O O . LYS A 1 114 ? 8.021 11.808 7.260 1.00 88.44 114 LYS A O 1
ATOM 940 N N . TYR A 1 115 ? 9.803 10.446 7.082 1.00 91.12 115 TYR A N 1
ATOM 941 C CA . TYR A 1 115 ? 9.981 10.698 5.661 1.00 91.12 115 TYR A CA 1
ATOM 942 C C . TYR A 1 115 ? 8.866 10.031 4.846 1.00 91.12 115 TYR A C 1
ATOM 944 O O . TYR A 1 115 ? 8.288 10.699 3.991 1.00 91.12 115 TYR A O 1
ATOM 952 N N . CYS A 1 116 ? 8.463 8.802 5.195 1.00 91.69 116 CYS A N 1
ATOM 953 C CA . CYS A 1 116 ? 7.294 8.131 4.604 1.00 91.69 116 CYS A CA 1
ATOM 954 C C . CYS A 1 116 ? 6.021 8.991 4.734 1.00 91.69 116 CYS A C 1
ATOM 956 O O . CYS A 1 116 ? 5.321 9.238 3.754 1.00 91.69 116 CYS A O 1
ATOM 958 N N . HIS A 1 117 ? 5.768 9.550 5.923 1.00 89.81 117 HIS A N 1
ATOM 959 C CA . HIS A 1 117 ? 4.652 10.486 6.134 1.00 89.81 117 HIS A CA 1
ATOM 960 C C . HIS A 1 117 ? 4.750 11.740 5.264 1.00 89.81 117 HIS A C 1
ATOM 962 O O . HIS A 1 117 ? 3.745 12.214 4.739 1.00 89.81 117 HIS A O 1
ATOM 968 N N . SER A 1 118 ? 5.956 12.286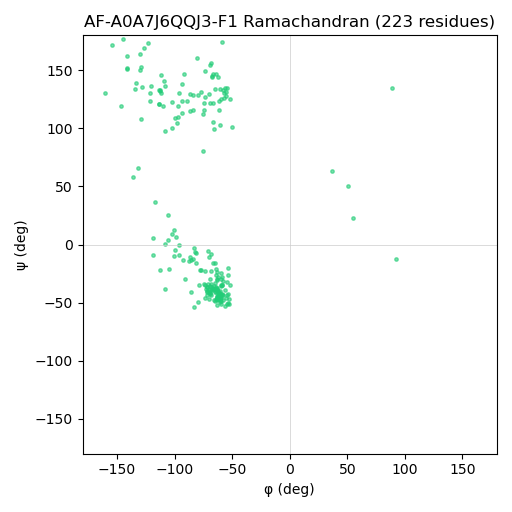 5.097 1.00 90.31 118 SER A N 1
ATOM 969 C CA . SER A 1 118 ? 6.159 13.513 4.322 1.00 90.31 118 SER A CA 1
ATOM 970 C C . SER A 1 118 ? 5.923 13.338 2.819 1.00 90.31 118 SER A C 1
ATOM 972 O O . SER A 1 118 ? 5.490 14.285 2.166 1.00 90.31 118 SER A O 1
ATOM 974 N N . ILE A 1 119 ? 6.167 12.141 2.271 1.00 93.06 119 ILE A N 1
ATOM 975 C CA . ILE A 1 119 ? 5.984 11.854 0.839 1.00 93.06 119 ILE A CA 1
ATOM 976 C C . ILE A 1 119 ? 4.560 11.403 0.506 1.00 93.06 119 ILE A C 1
ATOM 978 O O . ILE A 1 119 ? 4.170 11.419 -0.661 1.00 93.06 119 ILE A O 1
ATOM 982 N N . ALA A 1 120 ? 3.765 11.041 1.515 1.00 92.25 120 ALA A N 1
ATOM 983 C CA . ALA A 1 120 ? 2.420 10.519 1.334 1.00 92.25 120 ALA A CA 1
ATOM 984 C C . ALA A 1 120 ? 1.483 11.402 0.487 1.00 92.25 120 ALA A C 1
ATOM 986 O O . ALA A 1 120 ? 0.812 10.845 -0.384 1.00 92.25 120 ALA A O 1
ATOM 987 N N . PRO A 1 121 ? 1.452 12.745 0.654 1.00 92.50 121 PRO A N 1
ATOM 988 C CA . PRO A 1 121 ? 0.625 13.602 -0.194 1.00 92.50 121 PRO A CA 1
ATOM 989 C C . PRO A 1 121 ? 1.079 13.585 -1.657 1.00 92.50 121 PRO A C 1
ATOM 991 O O . PRO A 1 121 ? 0.251 13.514 -2.559 1.00 92.50 121 PRO A O 1
ATOM 994 N N . ALA A 1 122 ? 2.395 13.596 -1.897 1.00 94.88 122 ALA A N 1
ATOM 995 C CA . ALA A 1 122 ? 2.946 13.539 -3.248 1.00 94.88 122 ALA A CA 1
ATOM 996 C C . ALA A 1 122 ? 2.654 12.194 -3.927 1.00 94.88 122 ALA A C 1
ATOM 998 O O . ALA A 1 122 ? 2.364 12.152 -5.120 1.00 94.88 122 ALA A O 1
ATOM 999 N N . TRP A 1 123 ? 2.713 11.101 -3.167 1.00 96.06 123 TRP A N 1
ATOM 1000 C CA . TRP A 1 123 ? 2.328 9.776 -3.638 1.00 96.06 123 TRP A CA 1
ATOM 1001 C C . TRP A 1 123 ? 0.862 9.731 -4.069 1.00 96.06 123 TRP A C 1
ATOM 1003 O O . TRP A 1 123 ? 0.574 9.283 -5.175 1.00 96.06 123 TRP A O 1
ATOM 1013 N N . ASP A 1 124 ? -0.052 10.229 -3.233 1.00 94.31 124 ASP 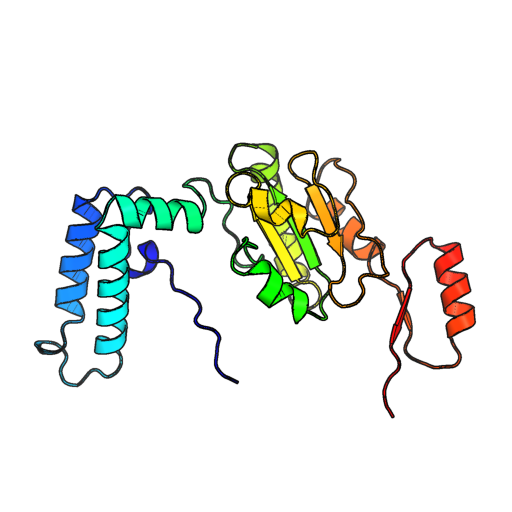A N 1
ATOM 1014 C CA . ASP A 1 124 ? -1.488 10.222 -3.531 1.00 94.31 124 ASP A CA 1
ATOM 1015 C C . ASP A 1 124 ? -1.841 11.133 -4.713 1.00 94.31 124 ASP A C 1
ATOM 1017 O O . ASP A 1 124 ? -2.672 10.762 -5.542 1.00 94.31 124 ASP A O 1
ATOM 1021 N N . GLU A 1 125 ? -1.180 12.287 -4.843 1.00 95.81 125 GLU A N 1
ATOM 1022 C CA . GLU A 1 125 ? -1.341 13.173 -6.000 1.00 95.81 125 GLU A CA 1
ATOM 1023 C C . GLU A 1 125 ? -0.933 12.465 -7.301 1.00 95.81 125 GLU A C 1
ATOM 1025 O O . GLU A 1 125 ? -1.699 12.441 -8.264 1.00 95.81 125 GLU A O 1
ATOM 1030 N N . VAL A 1 126 ? 0.228 11.803 -7.320 1.00 97.31 126 VAL A N 1
ATOM 1031 C CA . VAL A 1 126 ? 0.693 11.065 -8.506 1.00 97.31 126 VAL A CA 1
ATOM 1032 C C . VAL A 1 126 ? -0.174 9.830 -8.784 1.00 97.31 126 VAL A C 1
ATOM 1034 O O . VAL A 1 126 ? -0.463 9.536 -9.946 1.00 97.31 126 VAL A O 1
ATOM 1037 N N . ALA A 1 127 ? -0.622 9.121 -7.745 1.00 96.69 127 ALA A N 1
ATOM 1038 C CA . ALA A 1 127 ? -1.529 7.984 -7.880 1.00 96.69 127 ALA A CA 1
ATOM 1039 C C . ALA A 1 127 ? -2.886 8.403 -8.467 1.00 96.69 127 ALA A C 1
ATOM 1041 O O . ALA A 1 127 ? -3.446 7.696 -9.306 1.00 96.69 127 ALA A O 1
ATOM 1042 N N . SER A 1 128 ? -3.390 9.574 -8.071 1.00 95.56 128 SER A N 1
ATOM 1043 C CA . SER A 1 128 ? -4.590 10.182 -8.645 1.00 95.56 128 SER A CA 1
ATOM 1044 C C . SER A 1 128 ? -4.382 10.566 -10.115 1.00 95.56 128 SER A C 1
ATOM 1046 O O . SER A 1 128 ? -5.174 10.172 -10.972 1.00 95.56 128 SER A O 1
ATOM 1048 N N . ASP A 1 129 ? -3.278 11.250 -10.431 1.00 95.62 129 ASP A N 1
ATOM 1049 C CA . ASP A 1 129 ? -2.926 11.682 -11.791 1.00 95.62 129 ASP A CA 1
ATOM 1050 C C . ASP A 1 129 ? -2.805 10.522 -12.789 1.00 95.62 129 ASP A C 1
ATOM 1052 O O . ASP A 1 129 ? -3.105 10.677 -13.974 1.00 95.62 129 ASP A O 1
ATOM 1056 N N . LEU A 1 130 ? -2.317 9.369 -12.327 1.00 94.56 130 LEU A N 1
ATOM 1057 C CA . LEU A 1 130 ? -2.057 8.186 -13.155 1.00 94.56 130 LEU A CA 1
ATOM 1058 C C . LEU A 1 130 ? -3.140 7.109 -13.008 1.00 94.56 130 LEU A C 1
ATOM 1060 O O . LEU A 1 130 ? -2.999 6.000 -13.542 1.00 94.56 130 LEU A O 1
ATOM 1064 N N . LYS A 1 131 ? -4.242 7.436 -12.324 1.00 91.19 131 LYS A N 1
ATOM 1065 C CA . LYS A 1 131 ? -5.378 6.541 -12.118 1.00 91.19 131 LYS A CA 1
ATOM 1066 C C . LYS A 1 131 ? -5.913 6.035 -13.457 1.00 91.19 131 LYS A C 1
ATOM 1068 O O . LYS A 1 131 ? -6.231 6.804 -14.359 1.00 91.19 131 LYS A O 1
ATOM 1073 N N . GLY A 1 132 ? -6.042 4.715 -13.564 1.00 86.94 132 GLY A N 1
ATOM 1074 C CA . GLY A 1 132 ? -6.509 4.030 -14.774 1.00 86.94 132 GLY A CA 1
ATOM 1075 C C . GLY A 1 132 ? -5.395 3.602 -15.733 1.00 86.94 132 GLY A C 1
ATOM 1076 O O . GLY A 1 132 ? -5.658 2.782 -16.606 1.00 86.94 132 GLY A O 1
ATOM 1077 N N . PHE A 1 133 ? -4.165 4.090 -15.546 1.00 89.62 133 PHE A N 1
ATOM 1078 C CA . PHE A 1 133 ? -2.993 3.648 -16.311 1.00 89.62 133 PHE A CA 1
ATOM 1079 C C . PHE A 1 133 ? -2.030 2.814 -15.468 1.00 89.62 133 PHE A C 1
ATOM 1081 O O . PHE A 1 133 ? -1.441 1.859 -15.967 1.00 89.62 133 PHE A O 1
ATOM 1088 N N . ILE A 1 134 ? -1.858 3.186 -14.198 1.00 94.25 134 ILE A N 1
ATOM 1089 C CA . ILE A 1 134 ? -0.924 2.551 -13.268 1.00 94.25 134 ILE A CA 1
ATOM 1090 C C . ILE A 1 134 ? -1.645 2.316 -11.946 1.00 94.25 134 ILE A C 1
ATOM 1092 O O . ILE A 1 134 ? -2.399 3.172 -11.479 1.00 94.25 134 ILE A O 1
ATOM 1096 N N . LYS A 1 135 ? -1.414 1.153 -11.337 1.00 96.50 135 LYS A N 1
ATOM 1097 C CA . LYS A 1 135 ? -1.902 0.845 -9.995 1.00 96.50 135 LYS A CA 1
ATOM 1098 C C . LYS A 1 135 ? -0.846 1.191 -8.960 1.00 96.50 135 LYS A C 1
ATOM 1100 O O . LYS A 1 135 ? 0.338 0.918 -9.138 1.00 96.50 135 LYS A O 1
ATOM 1105 N N . PHE A 1 136 ? -1.296 1.781 -7.862 1.00 97.69 136 PHE A N 1
ATOM 1106 C CA . PHE A 1 136 ? -0.440 2.130 -6.741 1.00 97.69 136 PHE A CA 1
ATOM 1107 C C . PHE A 1 136 ? -0.744 1.201 -5.574 1.00 97.69 136 PHE A C 1
ATOM 1109 O O . PHE A 1 136 ? -1.908 0.927 -5.277 1.00 97.69 136 PHE A O 1
ATOM 1116 N N . GLY A 1 137 ? 0.304 0.708 -4.921 1.00 96.19 137 GLY A N 1
ATOM 1117 C CA . GLY A 1 137 ? 0.198 -0.161 -3.757 1.00 96.19 137 GLY A CA 1
ATOM 1118 C C . GLY A 1 137 ? 1.071 0.312 -2.602 1.00 96.19 137 GLY A C 1
ATOM 1119 O O . GLY A 1 137 ? 2.132 0.891 -2.813 1.00 96.19 137 GLY A O 1
ATOM 1120 N N . ARG A 1 138 ? 0.651 0.038 -1.371 1.00 94.69 138 ARG A N 1
ATOM 1121 C CA . ARG A 1 138 ? 1.436 0.319 -0.165 1.00 94.69 138 ARG A CA 1
ATOM 1122 C C . ARG A 1 138 ? 1.549 -0.919 0.705 1.00 94.69 138 ARG A C 1
ATOM 1124 O O . ARG A 1 138 ? 0.551 -1.591 0.943 1.00 94.69 138 ARG A O 1
ATOM 1131 N N . ILE A 1 139 ? 2.748 -1.189 1.210 1.00 93.69 139 ILE A N 1
ATOM 1132 C CA . ILE A 1 139 ? 3.032 -2.279 2.147 1.00 93.69 139 ILE A CA 1
ATOM 1133 C C . ILE A 1 139 ? 3.628 -1.677 3.412 1.00 93.69 139 ILE A C 1
ATOM 1135 O O . ILE A 1 139 ? 4.668 -1.020 3.366 1.00 93.69 139 ILE A O 1
ATOM 1139 N N . ASN A 1 140 ? 3.008 -1.947 4.555 1.00 91.00 140 ASN A N 1
ATOM 1140 C CA . ASN A 1 140 ? 3.555 -1.526 5.835 1.00 91.00 140 ASN A CA 1
ATOM 1141 C C . ASN A 1 140 ? 4.587 -2.554 6.327 1.00 91.00 140 ASN A C 1
ATOM 1143 O O . ASN A 1 140 ? 4.272 -3.705 6.637 1.00 91.00 140 ASN A O 1
ATOM 1147 N N . SER A 1 141 ? 5.843 -2.124 6.424 1.00 90.25 141 SER A N 1
ATOM 1148 C CA . SER A 1 141 ? 6.980 -2.959 6.830 1.00 90.25 141 SER A CA 1
ATOM 1149 C C . SER A 1 141 ? 6.916 -3.482 8.268 1.00 90.25 141 SER A C 1
ATOM 1151 O O . SER A 1 141 ? 7.654 -4.401 8.635 1.00 90.25 141 SER A O 1
ATOM 1153 N N . GLN A 1 142 ? 6.056 -2.908 9.108 1.00 84.31 142 GLN A N 1
ATOM 1154 C CA . GLN A 1 142 ? 5.875 -3.333 10.490 1.00 84.31 142 GLN A CA 1
ATOM 1155 C C . GLN A 1 142 ? 4.864 -4.476 10.597 1.00 84.31 142 GLN A C 1
ATOM 1157 O O . GLN A 1 142 ? 5.114 -5.418 11.350 1.00 84.31 142 GLN A O 1
ATOM 1162 N N . THR A 1 143 ? 3.763 -4.415 9.843 1.00 82.56 143 THR A N 1
ATOM 1163 C CA . THR A 1 143 ? 2.665 -5.392 9.925 1.00 82.56 143 THR A CA 1
ATOM 1164 C C . THR A 1 143 ? 2.829 -6.561 8.960 1.00 82.56 143 THR A C 1
ATOM 1166 O O . THR A 1 143 ? 2.433 -7.673 9.290 1.00 82.56 143 THR A O 1
ATOM 1169 N N . ASP A 1 144 ? 3.478 -6.354 7.812 1.00 84.75 144 ASP A N 1
ATOM 1170 C CA . ASP A 1 144 ? 3.474 -7.315 6.699 1.00 84.75 144 ASP A CA 1
ATOM 1171 C C . ASP A 1 144 ? 4.873 -7.863 6.373 1.00 84.75 144 ASP A C 1
ATOM 1173 O O . ASP A 1 144 ? 5.225 -8.123 5.226 1.00 84.75 144 ASP A O 1
ATOM 1177 N N . ARG A 1 145 ? 5.705 -8.089 7.398 1.00 79.19 145 ARG A N 1
ATOM 1178 C CA . ARG A 1 145 ? 7.086 -8.596 7.224 1.00 79.19 145 ARG A CA 1
ATOM 1179 C C . ARG A 1 145 ? 7.168 -9.938 6.499 1.00 79.19 145 ARG A C 1
ATOM 1181 O O . ARG A 1 145 ? 8.161 -10.218 5.832 1.00 79.19 145 ARG A O 1
ATOM 1188 N N . THR A 1 146 ? 6.160 -10.790 6.655 1.00 85.06 146 THR A N 1
ATOM 1189 C CA . THR A 1 146 ? 6.075 -12.089 5.971 1.00 85.06 146 THR A CA 1
ATOM 1190 C C . THR A 1 146 ? 5.952 -11.932 4.464 1.00 85.06 146 THR A C 1
ATOM 1192 O O . THR A 1 146 ? 6.531 -12.736 3.732 1.00 85.06 146 THR A O 1
ATOM 1195 N N . LEU A 1 147 ? 5.285 -10.867 4.012 1.00 88.19 147 LEU A N 1
ATOM 1196 C CA . LEU A 1 147 ? 5.082 -10.574 2.600 1.00 88.19 147 LEU A CA 1
ATOM 1197 C C . LEU A 1 147 ? 6.401 -10.306 1.866 1.00 88.19 147 LEU A C 1
ATOM 1199 O O . LEU A 1 147 ? 6.506 -10.586 0.679 1.00 88.19 147 LEU A O 1
ATOM 1203 N N . PHE A 1 148 ? 7.441 -9.844 2.567 1.00 90.50 148 PHE A N 1
ATOM 1204 C CA . PHE A 1 148 ? 8.732 -9.506 1.956 1.00 90.50 148 PHE A CA 1
ATOM 1205 C C . PHE A 1 148 ? 9.401 -10.682 1.241 1.00 90.50 148 PHE A C 1
ATOM 1207 O O . PHE A 1 148 ? 10.190 -10.463 0.331 1.00 90.50 148 PHE A O 1
ATOM 1214 N N . LYS A 1 149 ? 9.081 -11.925 1.624 1.00 89.31 149 LYS A N 1
ATOM 1215 C CA . LYS A 1 149 ? 9.585 -13.130 0.947 1.00 89.31 149 LYS A CA 1
ATOM 1216 C C . LYS A 1 149 ? 8.930 -13.376 -0.414 1.00 89.31 149 LYS A C 1
ATOM 1218 O O . LYS A 1 149 ? 9.508 -14.088 -1.226 1.00 89.31 149 LYS A O 1
ATOM 1223 N N . SER A 1 150 ? 7.740 -12.822 -0.627 1.00 91.94 150 SER A N 1
ATOM 1224 C CA . SER A 1 150 ? 6.964 -12.952 -1.862 1.00 91.94 150 SER A CA 1
ATOM 1225 C C . SER A 1 150 ? 7.165 -11.770 -2.812 1.00 91.94 150 SER A C 1
ATOM 1227 O O . SER A 1 150 ? 6.682 -11.816 -3.939 1.00 91.94 150 SER A O 1
ATOM 1229 N N . LEU A 1 151 ? 7.838 -10.701 -2.372 1.00 95.06 151 LEU A N 1
ATOM 1230 C CA . LEU A 1 151 ? 8.081 -9.529 -3.207 1.00 95.06 151 LEU A CA 1
ATOM 1231 C C . LEU A 1 151 ? 9.149 -9.818 -4.272 1.00 95.06 151 LEU A C 1
ATOM 1233 O O . LEU A 1 151 ? 10.098 -10.556 -4.008 1.00 95.06 151 LEU A O 1
ATOM 1237 N N . PRO A 1 152 ? 9.066 -9.169 -5.449 1.00 94.38 152 PRO A N 1
ATOM 1238 C CA . PRO A 1 152 ? 10.088 -9.289 -6.493 1.00 94.38 152 PRO A CA 1
ATOM 1239 C C . PRO A 1 152 ? 11.407 -8.584 -6.119 1.00 94.38 152 PRO A C 1
ATOM 1241 O O . PRO A 1 152 ? 12.392 -8.669 -6.848 1.00 94.38 152 PRO A O 1
ATOM 1244 N N . ILE A 1 153 ? 11.431 -7.879 -4.984 1.00 94.50 153 ILE A N 1
ATOM 1245 C CA . ILE A 1 153 ? 12.598 -7.210 -4.414 1.00 94.50 153 ILE A CA 1
ATOM 1246 C C . ILE A 1 153 ? 12.757 -7.580 -2.940 1.00 94.50 153 ILE A C 1
ATOM 1248 O O . ILE A 1 153 ? 11.803 -7.991 -2.285 1.00 94.50 153 ILE A O 1
ATOM 1252 N N . THR A 1 154 ? 13.939 -7.309 -2.387 1.00 93.62 154 THR A N 1
ATOM 1253 C CA . THR A 1 154 ? 14.182 -7.357 -0.940 1.00 93.62 154 THR A CA 1
ATOM 1254 C C . THR A 1 154 ? 14.356 -5.933 -0.405 1.00 93.62 154 THR A C 1
ATOM 1256 O O . THR A 1 154 ? 15.462 -5.390 -0.514 1.00 93.62 154 THR A O 1
ATOM 1259 N N . PRO A 1 155 ? 13.311 -5.305 0.170 1.00 92.25 155 PRO A N 1
ATOM 1260 C CA . PRO A 1 155 ? 13.415 -3.966 0.744 1.00 92.25 155 PRO A CA 1
ATOM 1261 C C . PRO A 1 155 ? 14.442 -3.940 1.881 1.00 92.25 155 PRO A C 1
ATOM 1263 O O . PRO A 1 155 ? 14.441 -4.816 2.748 1.00 92.25 155 PRO A O 1
ATOM 1266 N N . ARG A 1 156 ? 15.328 -2.938 1.885 1.00 89.31 156 ARG A N 1
ATOM 1267 C CA . ARG A 1 156 ? 16.371 -2.774 2.921 1.00 89.31 156 ARG A CA 1
ATOM 1268 C C . ARG A 1 156 ? 16.158 -1.549 3.805 1.00 89.31 156 ARG A C 1
ATOM 1270 O O . ARG A 1 156 ? 16.687 -1.506 4.911 1.00 89.31 156 ARG A O 1
ATOM 1277 N N . THR A 1 157 ? 15.400 -0.574 3.319 1.00 90.69 157 THR A N 1
ATOM 1278 C CA . THR A 1 157 ? 15.145 0.715 3.970 1.00 90.69 157 THR A CA 1
ATOM 1279 C C . THR A 1 157 ? 13.695 1.129 3.747 1.00 90.69 157 THR A C 1
ATOM 1281 O O . THR A 1 157 ? 13.035 0.624 2.838 1.00 90.69 157 THR A O 1
ATOM 1284 N N . THR A 1 158 ? 13.194 2.059 4.550 1.00 91.19 158 THR A N 1
ATOM 1285 C CA . THR A 1 158 ? 11.929 2.749 4.278 1.00 91.19 158 THR A CA 1
ATOM 1286 C C . THR A 1 158 ? 12.206 4.220 3.943 1.00 91.19 158 THR A C 1
ATOM 1288 O O . THR A 1 158 ? 13.176 4.769 4.470 1.00 91.19 158 THR A O 1
ATOM 1291 N N . PRO A 1 159 ? 11.411 4.833 3.048 1.00 94.06 159 PRO A N 1
ATOM 1292 C CA . PRO A 1 159 ? 10.562 4.159 2.070 1.00 94.06 159 PRO A CA 1
ATOM 1293 C C . PRO A 1 159 ? 11.420 3.407 1.031 1.00 94.06 159 PRO A C 1
ATOM 1295 O O . PRO A 1 159 ? 12.515 3.841 0.674 1.00 94.06 159 PRO A O 1
ATOM 1298 N N . THR A 1 160 ? 10.924 2.275 0.532 1.00 95.50 160 THR A N 1
ATOM 1299 C CA . THR A 1 160 ? 11.416 1.656 -0.713 1.00 95.50 160 THR A CA 1
ATOM 1300 C C . THR A 1 160 ? 10.300 1.737 -1.743 1.00 95.50 160 THR A C 1
ATOM 1302 O O . THR A 1 160 ? 9.228 1.187 -1.509 1.00 95.50 160 THR A O 1
ATOM 1305 N N . VAL A 1 161 ? 10.549 2.390 -2.878 1.00 96.38 161 VAL A N 1
ATOM 1306 C CA . VAL A 1 161 ? 9.585 2.498 -3.981 1.00 96.38 161 VAL A CA 1
ATOM 1307 C C . VAL A 1 161 ? 10.090 1.698 -5.172 1.00 96.38 161 VAL A C 1
ATOM 1309 O O . VAL A 1 161 ? 11.248 1.840 -5.571 1.00 96.38 161 VAL A O 1
ATOM 1312 N N . PHE A 1 162 ? 9.227 0.859 -5.738 1.00 96.62 162 PHE A N 1
ATOM 1313 C CA . PHE A 1 162 ? 9.558 0.062 -6.912 1.00 96.62 162 PHE A CA 1
ATOM 1314 C C . PHE A 1 162 ? 8.394 -0.046 -7.889 1.00 96.62 162 PHE A C 1
ATOM 1316 O O . PHE A 1 162 ? 7.230 -0.002 -7.498 1.00 96.62 162 PHE A O 1
ATOM 1323 N N . LEU A 1 163 ? 8.732 -0.192 -9.166 1.00 96.38 163 LEU A N 1
ATOM 1324 C CA . LEU A 1 163 ? 7.806 -0.397 -10.268 1.00 96.38 163 LEU A CA 1
ATOM 1325 C C . LEU A 1 163 ? 8.007 -1.805 -10.808 1.00 96.38 163 LEU A C 1
ATOM 1327 O O . LEU A 1 163 ? 9.139 -2.224 -11.041 1.00 96.38 163 LEU A O 1
ATOM 1331 N N . PHE A 1 164 ? 6.921 -2.540 -11.007 1.00 95.50 164 PHE A N 1
ATOM 1332 C CA . PHE A 1 164 ? 6.977 -3.870 -11.600 1.00 95.50 164 PHE A CA 1
ATOM 1333 C C . PHE A 1 164 ? 5.662 -4.239 -12.279 1.00 95.50 164 PHE A C 1
ATOM 1335 O O . PHE A 1 164 ? 4.652 -3.542 -12.156 1.00 95.50 164 PHE A O 1
ATOM 1342 N N . MET A 1 165 ? 5.682 -5.358 -12.994 1.00 93.88 165 MET A N 1
ATOM 1343 C CA . MET A 1 165 ? 4.521 -5.891 -13.682 1.00 93.88 165 MET A CA 1
ATOM 1344 C C . MET A 1 165 ? 4.339 -7.370 -13.330 1.00 93.88 165 MET A C 1
ATOM 1346 O O . MET A 1 165 ? 5.118 -8.195 -13.803 1.00 93.88 165 MET A O 1
ATOM 1350 N N . PRO A 1 166 ? 3.322 -7.730 -12.526 1.00 93.56 166 PRO A N 1
ATOM 1351 C CA . PRO A 1 166 ? 3.111 -9.114 -12.097 1.00 93.56 166 PRO A CA 1
ATOM 1352 C C . PRO A 1 166 ? 2.980 -10.109 -13.258 1.00 93.56 166 PRO A C 1
ATOM 1354 O O . PRO A 1 166 ? 3.542 -11.198 -13.199 1.00 93.56 166 PRO A O 1
ATOM 1357 N N . ALA A 1 167 ? 2.297 -9.715 -14.338 1.00 90.31 167 ALA A N 1
ATOM 1358 C CA . ALA A 1 167 ? 2.130 -10.541 -15.536 1.00 90.31 167 ALA A CA 1
ATOM 1359 C C . ALA A 1 167 ? 3.416 -10.738 -16.366 1.00 90.31 167 ALA A C 1
ATOM 1361 O O . ALA A 1 167 ? 3.414 -11.563 -17.276 1.00 90.31 167 ALA A O 1
ATOM 1362 N N . HIS A 1 168 ? 4.487 -9.995 -16.068 1.00 88.31 168 HIS A N 1
ATOM 1363 C CA . HIS A 1 168 ? 5.756 -10.014 -16.798 1.00 88.31 168 HIS A CA 1
ATOM 1364 C C . HIS A 1 168 ? 6.952 -10.131 -15.832 1.00 88.31 168 HIS A C 1
ATOM 1366 O O . HIS A 1 168 ? 7.743 -9.190 -15.699 1.00 88.31 168 HIS A O 1
ATOM 1372 N N . PRO A 1 169 ? 7.092 -11.267 -15.119 1.00 88.31 169 PRO A N 1
ATOM 1373 C CA . PRO A 1 169 ? 8.147 -11.476 -14.124 1.00 88.31 169 PRO A CA 1
ATOM 1374 C C . PRO A 1 169 ? 9.563 -11.529 -14.721 1.00 88.31 169 PRO A C 1
ATOM 1376 O O . PRO A 1 169 ? 10.544 -11.422 -13.988 1.00 88.31 169 PRO A O 1
ATOM 1379 N N . GLU A 1 170 ? 9.690 -11.704 -16.038 1.00 85.19 170 GLU A N 1
ATOM 1380 C CA . GLU A 1 170 ? 10.951 -11.610 -16.774 1.00 85.19 170 GLU A CA 1
ATOM 1381 C C . GLU A 1 170 ? 11.513 -10.183 -16.822 1.00 85.19 170 GLU A C 1
ATOM 1383 O O . GLU A 1 170 ? 12.718 -10.006 -17.010 1.00 85.19 170 GLU A O 1
ATOM 1388 N N . ILE A 1 171 ? 10.657 -9.171 -16.645 1.00 86.00 171 ILE A N 1
ATOM 1389 C CA . ILE A 1 171 ? 11.072 -7.775 -16.557 1.00 86.00 171 ILE A CA 1
ATOM 1390 C C . ILE A 1 171 ? 11.430 -7.492 -15.092 1.00 86.00 171 ILE A C 1
ATOM 1392 O O . ILE A 1 171 ? 10.552 -7.547 -14.225 1.00 86.00 171 ILE A O 1
ATOM 1396 N N . PRO A 1 172 ? 12.703 -7.189 -14.778 1.00 90.12 172 PRO A N 1
ATOM 1397 C CA . PRO A 1 172 ? 13.103 -6.934 -13.404 1.00 90.12 172 PRO A CA 1
ATOM 1398 C C . PRO A 1 172 ? 12.403 -5.679 -12.858 1.00 90.12 172 PRO A C 1
ATOM 1400 O O . PRO A 1 172 ? 12.185 -4.721 -13.604 1.00 90.12 172 PRO A O 1
ATOM 1403 N N . PRO A 1 173 ? 12.076 -5.647 -11.556 1.00 94.31 173 PRO A N 1
ATOM 1404 C CA . PRO A 1 173 ? 11.489 -4.470 -10.932 1.00 94.31 173 PRO A CA 1
ATOM 1405 C C . PRO A 1 173 ? 12.474 -3.293 -10.948 1.00 94.31 173 PRO A C 1
ATOM 1407 O O . PRO A 1 173 ? 13.636 -3.435 -10.556 1.00 94.31 173 PRO A O 1
ATOM 1410 N N . SER A 1 174 ? 11.993 -2.111 -11.327 1.00 94.31 174 SER A N 1
ATOM 1411 C CA . SER A 1 174 ? 12.764 -0.869 -11.255 1.00 94.31 174 SER A CA 1
ATOM 1412 C C . SER A 1 174 ? 12.659 -0.274 -9.856 1.00 94.31 174 SER A C 1
ATOM 1414 O O . SER A 1 174 ? 11.561 -0.079 -9.338 1.00 94.31 174 SER A O 1
ATOM 1416 N N . LEU A 1 175 ? 13.795 0.048 -9.240 1.00 94.94 175 LEU A N 1
ATOM 1417 C CA . LEU A 1 175 ? 13.859 0.710 -7.935 1.00 94.94 175 LEU A CA 1
ATOM 1418 C C . LEU A 1 175 ? 14.016 2.217 -8.118 1.00 94.94 175 LEU A C 1
ATOM 1420 O O . LEU A 1 175 ? 14.905 2.667 -8.842 1.00 94.94 175 LEU A O 1
ATOM 1424 N N . MET A 1 176 ? 13.192 3.001 -7.425 1.00 93.81 176 MET A N 1
ATOM 1425 C CA . MET A 1 176 ? 13.361 4.449 -7.408 1.00 93.81 176 MET A CA 1
ATOM 1426 C C . MET A 1 176 ? 14.623 4.805 -6.607 1.00 93.81 176 MET A C 1
ATOM 1428 O O . MET A 1 176 ? 14.769 4.345 -5.469 1.00 93.81 176 MET A O 1
ATOM 1432 N N . PRO A 1 177 ? 15.532 5.641 -7.143 1.00 88.62 177 PRO A N 1
ATOM 1433 C CA . PRO A 1 177 ? 16.626 6.191 -6.356 1.00 88.62 177 PRO A CA 1
ATOM 1434 C C . PRO A 1 177 ? 16.059 6.996 -5.182 1.00 88.62 177 PRO A C 1
ATOM 1436 O O . PRO A 1 177 ? 15.250 7.902 -5.383 1.00 88.62 177 PRO A O 1
ATOM 1439 N N . ILE A 1 178 ? 16.473 6.667 -3.957 1.00 68.50 178 ILE A N 1
ATOM 1440 C CA . ILE A 1 178 ? 15.996 7.334 -2.738 1.00 68.50 178 ILE A CA 1
ATOM 1441 C C . ILE A 1 178 ? 16.667 8.713 -2.643 1.00 68.50 178 ILE A C 1
ATOM 1443 O O . ILE A 1 178 ? 17.682 8.884 -1.972 1.00 68.50 178 ILE A O 1
ATOM 1447 N N . ALA A 1 179 ? 16.132 9.687 -3.373 1.00 67.31 179 ALA A N 1
ATOM 1448 C CA . ALA A 1 179 ? 16.519 11.090 -3.305 1.00 67.31 179 ALA A CA 1
ATOM 1449 C C . ALA A 1 179 ? 15.280 11.956 -3.566 1.00 67.31 179 ALA A C 1
ATOM 1451 O O . ALA A 1 179 ? 14.667 11.846 -4.626 1.00 67.31 179 ALA A O 1
ATOM 1452 N N . ASP A 1 180 ? 14.905 12.779 -2.583 1.00 79.81 180 ASP A N 1
ATOM 1453 C CA . ASP A 1 180 ? 13.835 13.784 -2.645 1.00 79.81 180 ASP A CA 1
ATOM 1454 C C . ASP A 1 180 ? 12.600 13.366 -3.462 1.00 79.81 180 ASP A C 1
ATOM 1456 O O . ASP A 1 180 ? 12.249 13.977 -4.478 1.00 79.81 180 ASP A O 1
ATOM 1460 N N . ILE A 1 181 ? 11.920 12.309 -3.003 1.00 91.75 181 ILE A N 1
ATOM 1461 C CA . ILE A 1 181 ? 10.627 11.889 -3.548 1.00 91.75 181 ILE A CA 1
ATOM 1462 C C . ILE A 1 181 ? 9.616 13.027 -3.346 1.00 91.75 181 ILE A C 1
ATOM 1464 O O . ILE A 1 181 ? 9.282 13.408 -2.227 1.00 91.75 181 ILE A O 1
ATOM 1468 N N . ASN A 1 182 ? 9.140 13.575 -4.456 1.00 94.56 182 ASN A N 1
ATOM 1469 C CA . ASN A 1 182 ? 8.077 14.566 -4.555 1.00 94.56 182 ASN A CA 1
ATOM 1470 C C . ASN A 1 182 ? 7.271 14.292 -5.835 1.00 94.56 182 ASN A C 1
ATOM 1472 O O . ASN A 1 182 ? 7.624 13.407 -6.616 1.00 94.56 182 ASN A O 1
ATOM 1476 N N . VAL A 1 183 ? 6.205 15.059 -6.072 1.00 96.06 183 VAL A N 1
ATOM 1477 C CA . VAL A 1 183 ? 5.301 14.855 -7.220 1.00 96.06 183 VAL A CA 1
ATOM 1478 C C . VAL A 1 183 ? 6.072 14.800 -8.541 1.00 96.06 183 VAL A C 1
ATOM 1480 O O . VAL A 1 183 ? 5.882 13.889 -9.346 1.00 96.06 183 VAL A O 1
ATOM 1483 N N . LEU A 1 184 ? 6.992 15.745 -8.758 1.00 95.31 184 LEU A N 1
ATOM 1484 C CA . LEU A 1 184 ? 7.742 15.853 -10.005 1.00 95.31 184 LEU A CA 1
ATOM 1485 C C . LEU A 1 184 ? 8.743 14.705 -10.172 1.00 95.31 184 LEU A C 1
ATOM 1487 O O . LEU A 1 184 ? 8.826 14.130 -11.259 1.00 95.31 184 LEU A O 1
ATOM 1491 N N . THR A 1 185 ? 9.516 14.387 -9.131 1.00 95.81 185 THR A N 1
ATOM 1492 C CA . THR A 1 185 ? 10.553 13.345 -9.201 1.00 95.81 185 THR A CA 1
ATOM 1493 C C . THR A 1 185 ? 9.937 11.958 -9.334 1.00 95.81 185 THR A C 1
ATOM 1495 O O . THR A 1 185 ? 10.372 11.196 -10.196 1.00 95.81 185 THR A O 1
ATOM 1498 N N . LEU A 1 186 ? 8.874 11.667 -8.578 1.00 95.94 186 LEU A N 1
ATOM 1499 C CA . LEU A 1 186 ? 8.138 10.405 -8.654 1.00 95.94 186 LEU A CA 1
ATOM 1500 C C . LEU A 1 186 ? 7.487 10.226 -10.027 1.00 95.94 186 LEU A C 1
ATOM 1502 O O . LEU A 1 186 ? 7.727 9.224 -10.696 1.00 95.94 186 LEU A O 1
ATOM 1506 N N . LYS A 1 187 ? 6.728 11.223 -10.499 1.00 95.38 187 LYS A N 1
ATOM 1507 C CA . LYS A 1 187 ? 6.051 11.154 -11.801 1.00 95.38 187 LYS A CA 1
ATOM 1508 C C . LYS A 1 187 ? 7.046 11.014 -12.951 1.00 95.38 187 LYS A C 1
ATOM 1510 O O . LYS A 1 187 ? 6.843 10.190 -13.838 1.00 95.38 187 LYS A O 1
ATOM 1515 N N . ARG A 1 188 ? 8.143 11.781 -12.935 1.00 94.50 188 ARG A N 1
ATOM 1516 C CA . ARG A 1 188 ? 9.193 11.686 -13.961 1.00 94.50 188 ARG A CA 1
ATOM 1517 C C . ARG A 1 188 ? 9.851 10.310 -13.963 1.00 94.50 188 ARG A C 1
ATOM 1519 O O . ARG A 1 188 ? 10.046 9.753 -15.038 1.00 94.50 188 ARG A O 1
ATOM 1526 N N . TRP A 1 189 ? 10.190 9.783 -12.789 1.00 95.06 189 TRP A N 1
ATOM 1527 C CA . TRP A 1 189 ? 10.788 8.457 -12.676 1.00 95.06 189 TRP A CA 1
ATOM 1528 C C . TRP A 1 189 ? 9.852 7.386 -13.244 1.00 95.06 189 TRP A C 1
ATOM 1530 O O . TRP A 1 189 ? 10.249 6.680 -14.164 1.00 95.06 189 TRP A O 1
ATOM 1540 N N . ILE A 1 190 ? 8.584 7.357 -12.820 1.00 94.38 190 ILE A N 1
ATOM 1541 C CA . ILE A 1 190 ? 7.589 6.398 -13.326 1.00 94.38 190 ILE A CA 1
ATOM 1542 C C . ILE A 1 190 ? 7.514 6.4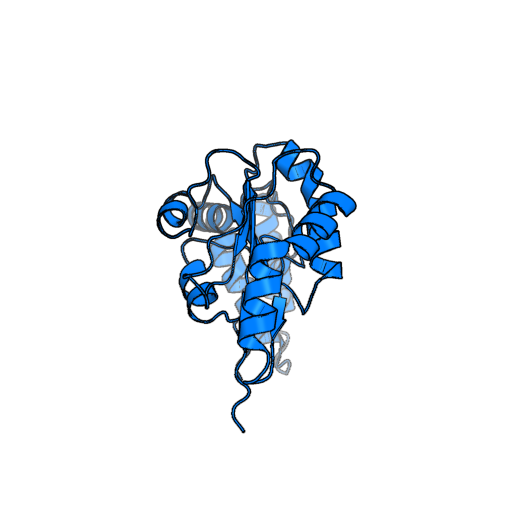31 -14.856 1.00 94.38 190 ILE A C 1
ATOM 1544 O O . ILE A 1 190 ? 7.638 5.394 -15.498 1.00 94.38 190 ILE A O 1
ATOM 1548 N N . LEU A 1 191 ? 7.353 7.616 -15.455 1.00 91.19 191 LEU A N 1
ATOM 1549 C CA . LEU A 1 191 ? 7.209 7.758 -16.910 1.00 91.19 191 LEU A CA 1
ATOM 1550 C C . LEU A 1 191 ? 8.454 7.308 -17.694 1.00 91.19 191 LEU A C 1
ATOM 1552 O O . LEU A 1 191 ? 8.326 6.831 -18.827 1.00 91.19 191 LEU A O 1
ATOM 1556 N N . ASN A 1 192 ? 9.641 7.443 -17.101 1.00 90.62 192 ASN A N 1
ATOM 1557 C CA . ASN A 1 192 ? 10.894 6.979 -17.693 1.00 90.62 192 ASN A CA 1
ATOM 1558 C C . ASN A 1 192 ? 11.037 5.451 -17.617 1.00 90.62 192 ASN A C 1
ATOM 1560 O O . ASN A 1 192 ? 11.564 4.853 -18.552 1.00 90.62 192 ASN A O 1
ATOM 1564 N N . GLU A 1 193 ? 10.531 4.828 -16.553 1.00 89.81 193 GLU A N 1
ATOM 1565 C CA . GLU A 1 193 ? 10.604 3.376 -16.338 1.00 89.81 193 GLU A CA 1
ATOM 1566 C C . GLU A 1 193 ? 9.529 2.585 -17.094 1.00 89.81 193 GLU A C 1
ATOM 1568 O O . GLU A 1 193 ? 9.660 1.373 -17.257 1.00 89.81 193 GLU A O 1
ATOM 1573 N N . LEU A 1 194 ? 8.464 3.241 -17.579 1.00 85.25 194 LEU A N 1
ATOM 1574 C CA . LEU A 1 194 ? 7.422 2.552 -18.345 1.00 85.25 194 LEU A CA 1
ATOM 1575 C C . LEU A 1 194 ? 8.032 1.786 -19.532 1.00 85.25 194 LEU A C 1
ATOM 1577 O O . LEU A 1 194 ? 8.856 2.359 -20.256 1.00 85.25 194 LEU A O 1
ATOM 1581 N N . PRO A 1 195 ? 7.623 0.529 -19.775 1.00 74.56 195 PRO A N 1
ATOM 1582 C CA . PRO A 1 195 ? 8.135 -0.221 -20.904 1.00 74.56 195 PRO A CA 1
ATOM 1583 C C . PRO A 1 195 ? 7.660 0.397 -22.218 1.00 74.56 195 PRO A C 1
ATOM 1585 O O . PRO A 1 195 ? 6.531 0.886 -22.322 1.00 74.56 195 PRO A O 1
ATOM 1588 N N . ILE A 1 196 ? 8.507 0.359 -23.245 1.00 67.81 196 ILE A N 1
ATOM 1589 C CA . ILE A 1 196 ? 8.091 0.777 -24.586 1.00 67.81 196 ILE A CA 1
ATOM 1590 C C . ILE A 1 196 ? 7.201 -0.327 -25.163 1.00 67.81 196 ILE A C 1
ATOM 1592 O O . ILE A 1 196 ? 7.613 -1.486 -25.242 1.00 67.81 196 ILE A O 1
ATOM 1596 N N . VAL A 1 197 ? 5.967 0.027 -25.531 1.00 67.00 197 VAL A N 1
ATOM 1597 C CA . VAL A 1 197 ? 4.950 -0.920 -26.008 1.00 67.00 197 VAL A CA 1
ATOM 1598 C C . VAL A 1 197 ? 4.909 -0.940 -27.535 1.00 67.00 197 VAL A C 1
ATOM 1600 O O . VAL A 1 197 ? 4.547 0.060 -28.157 1.00 67.00 197 VAL A O 1
ATOM 1603 N N . TYR A 1 198 ? 5.175 -2.099 -28.141 1.00 64.38 198 TYR A N 1
ATOM 1604 C CA . TYR A 1 198 ? 5.069 -2.305 -29.592 1.00 64.38 198 TYR A CA 1
ATOM 1605 C C . TYR A 1 198 ? 3.875 -3.191 -29.944 1.00 64.38 198 TYR A C 1
ATOM 1607 O O . TYR A 1 198 ? 3.589 -4.154 -29.238 1.00 64.38 198 TYR A O 1
ATOM 1615 N N . ARG A 1 199 ? 3.168 -2.862 -31.037 1.00 58.78 199 ARG A N 1
ATOM 1616 C CA . ARG A 1 199 ? 1.880 -3.488 -31.397 1.00 58.78 199 ARG A CA 1
ATOM 1617 C C . ARG A 1 199 ? 1.850 -4.243 -32.735 1.00 58.78 199 ARG A C 1
ATOM 1619 O O . ARG A 1 199 ? 0.773 -4.699 -33.114 1.00 58.78 199 ARG A O 1
ATOM 1626 N N . THR A 1 200 ? 2.965 -4.411 -33.459 1.00 54.81 200 THR A N 1
ATOM 1627 C CA . THR A 1 200 ? 2.959 -5.119 -34.760 1.00 54.81 200 THR A CA 1
ATOM 1628 C C . THR A 1 200 ? 4.178 -6.026 -35.013 1.00 54.81 200 THR A C 1
ATOM 1630 O O . THR A 1 200 ? 5.274 -5.731 -34.538 1.00 54.81 200 THR A O 1
ATOM 1633 N N . PRO A 1 201 ? 4.033 -7.110 -35.813 1.00 51.19 201 PRO A N 1
ATOM 1634 C CA . PRO A 1 201 ? 5.080 -8.128 -36.012 1.00 51.19 201 PRO A CA 1
ATOM 1635 C C . PRO A 1 201 ? 6.328 -7.660 -36.786 1.00 51.19 201 PRO A C 1
ATOM 1637 O O . PRO A 1 201 ? 7.294 -8.406 -36.879 1.00 51.19 201 PRO A O 1
ATOM 1640 N N . GLY A 1 202 ? 6.323 -6.449 -37.356 1.00 57.25 202 GLY A N 1
ATOM 1641 C CA . GLY A 1 202 ? 7.438 -5.904 -38.144 1.00 57.25 202 GLY A CA 1
ATOM 1642 C C . GLY A 1 202 ? 8.354 -4.936 -37.389 1.00 57.25 202 GLY A C 1
ATOM 1643 O O . GLY A 1 202 ? 9.341 -4.481 -37.956 1.00 57.25 202 GLY A O 1
ATOM 1644 N N . SER A 1 203 ? 8.036 -4.588 -36.136 1.00 56.84 203 SER A N 1
ATOM 1645 C CA . SER A 1 203 ? 8.773 -3.578 -35.361 1.00 56.84 203 SER A CA 1
ATOM 1646 C C . SER A 1 203 ? 9.665 -4.159 -34.264 1.00 56.84 203 SER A C 1
ATOM 1648 O O . SER A 1 203 ? 10.243 -3.383 -33.514 1.00 56.84 203 SER A O 1
ATOM 1650 N N . ALA A 1 204 ? 9.778 -5.485 -34.140 1.00 58.94 204 ALA A N 1
ATOM 1651 C CA . ALA A 1 204 ? 10.535 -6.126 -33.059 1.00 58.94 204 ALA A CA 1
ATOM 1652 C C . ALA A 1 204 ? 12.038 -5.782 -33.097 1.00 58.94 204 ALA A C 1
ATOM 1654 O O . ALA A 1 204 ? 12.621 -5.475 -32.067 1.00 58.94 204 ALA A O 1
ATOM 1655 N N . GLU A 1 205 ? 12.646 -5.727 -34.283 1.00 64.12 205 GLU A N 1
ATOM 1656 C CA . GLU A 1 205 ? 14.067 -5.373 -34.450 1.00 64.12 205 GLU A CA 1
ATOM 1657 C C . GLU A 1 205 ? 14.341 -3.888 -34.144 1.00 64.12 205 GLU A C 1
ATOM 1659 O O . GLU A 1 205 ? 15.341 -3.532 -33.521 1.00 64.12 205 GLU A O 1
ATOM 1664 N N . ALA A 1 206 ? 13.427 -2.998 -34.548 1.00 65.06 206 ALA A N 1
ATOM 1665 C CA . ALA A 1 206 ? 13.501 -1.575 -34.212 1.00 65.06 206 ALA A CA 1
ATOM 1666 C C . ALA A 1 206 ? 13.270 -1.344 -32.711 1.00 65.06 206 ALA A C 1
ATOM 1668 O O . ALA A 1 206 ? 13.939 -0.506 -32.110 1.00 65.06 206 ALA A O 1
ATOM 1669 N N . ALA A 1 207 ? 12.372 -2.132 -32.118 1.00 60.38 207 ALA A N 1
ATOM 1670 C CA . ALA A 1 207 ? 12.083 -2.136 -30.696 1.00 60.38 207 ALA A CA 1
ATOM 1671 C C . ALA A 1 207 ? 13.282 -2.566 -29.865 1.00 60.38 207 ALA A C 1
ATOM 1673 O O . ALA A 1 207 ? 13.646 -1.885 -28.918 1.00 60.38 207 ALA A O 1
ATOM 1674 N N . GLU A 1 208 ? 13.934 -3.658 -30.250 1.00 63.94 208 GLU A N 1
ATOM 1675 C CA . GLU A 1 208 ? 15.133 -4.155 -29.583 1.00 63.94 208 GLU A CA 1
ATOM 1676 C C . GLU A 1 208 ? 16.285 -3.145 -29.691 1.00 63.94 208 GLU A C 1
ATOM 1678 O O . GLU A 1 208 ? 16.996 -2.891 -28.718 1.00 63.94 208 GLU A O 1
ATOM 1683 N N . LYS A 1 209 ? 16.408 -2.467 -30.839 1.00 69.44 209 LYS A N 1
ATOM 1684 C CA . LYS A 1 209 ? 17.393 -1.399 -31.044 1.00 69.44 209 LYS A CA 1
ATOM 1685 C C . LYS A 1 209 ? 17.115 -0.159 -30.187 1.00 69.44 209 LYS A C 1
ATOM 1687 O O . LYS A 1 209 ? 18.056 0.438 -29.667 1.00 69.44 209 LYS A O 1
ATOM 1692 N N . GLU A 1 210 ? 15.852 0.230 -30.025 1.00 65.88 210 GLU A N 1
ATOM 1693 C CA . GLU A 1 210 ? 15.440 1.344 -29.162 1.00 65.88 210 GLU A CA 1
ATOM 1694 C C . GLU A 1 210 ? 15.549 0.984 -27.671 1.00 65.88 210 GLU A C 1
ATOM 1696 O O . GLU A 1 210 ? 16.033 1.802 -26.886 1.00 65.88 210 GLU A O 1
ATOM 1701 N N . ALA A 1 211 ? 15.211 -0.253 -27.286 1.00 64.88 211 ALA A N 1
ATOM 1702 C CA . ALA A 1 211 ? 15.445 -0.809 -25.950 1.00 64.88 211 ALA A CA 1
ATOM 1703 C C . ALA A 1 211 ? 16.917 -0.687 -25.567 1.00 64.88 211 ALA A C 1
ATOM 1705 O O . ALA A 1 211 ? 17.260 -0.142 -24.520 1.00 64.88 211 ALA A O 1
ATOM 1706 N N . LEU A 1 212 ? 17.793 -1.153 -26.461 1.00 66.38 212 LEU A N 1
ATOM 1707 C CA . LEU A 1 212 ? 19.233 -1.161 -26.256 1.00 66.38 212 LEU A CA 1
ATOM 1708 C C . LEU A 1 212 ? 19.794 0.265 -26.188 1.00 66.38 212 LEU A C 1
ATOM 1710 O O . LEU A 1 212 ? 20.674 0.543 -25.379 1.00 66.38 212 LEU A O 1
ATOM 1714 N N . ALA A 1 213 ? 19.264 1.181 -27.005 1.00 70.38 213 ALA A N 1
ATOM 1715 C CA . ALA A 1 213 ? 19.683 2.580 -27.016 1.00 70.38 213 ALA A CA 1
ATOM 1716 C C . ALA A 1 213 ? 19.227 3.356 -25.770 1.00 70.38 213 ALA A C 1
ATOM 1718 O O . ALA A 1 213 ? 19.932 4.256 -25.318 1.00 70.38 213 ALA A O 1
ATOM 1719 N N . THR A 1 214 ? 18.054 3.030 -25.225 1.00 65.50 214 THR A N 1
ATOM 1720 C CA . THR A 1 214 ? 17.447 3.764 -24.102 1.00 65.50 214 THR A CA 1
ATOM 1721 C C . THR A 1 214 ? 17.632 3.078 -22.753 1.00 65.50 214 THR A C 1
ATOM 1723 O O . THR A 1 214 ? 17.352 3.691 -21.727 1.00 65.50 214 THR A O 1
ATOM 1726 N N . SER A 1 215 ? 18.115 1.831 -22.738 1.00 69.38 215 SER A N 1
ATOM 1727 C CA . SER A 1 215 ? 18.153 0.958 -21.555 1.00 69.38 215 SER A CA 1
ATOM 1728 C C . SER A 1 215 ? 16.783 0.776 -20.879 1.00 69.38 215 SER A C 1
ATOM 1730 O O . SER A 1 215 ? 16.721 0.466 -19.692 1.00 69.38 215 SER A O 1
ATOM 1732 N N . ARG A 1 216 ? 15.679 0.979 -21.616 1.00 66.69 216 ARG A N 1
ATOM 1733 C CA . ARG A 1 216 ? 14.309 0.804 -21.109 1.00 66.69 216 ARG A CA 1
ATOM 1734 C C . ARG A 1 216 ? 13.812 -0.617 -21.369 1.00 66.69 216 ARG A C 1
ATOM 1736 O O . ARG A 1 216 ? 14.134 -1.185 -22.417 1.00 66.69 216 ARG A O 1
ATOM 1743 N N . PRO A 1 217 ? 12.980 -1.182 -20.476 1.00 64.44 217 PRO A N 1
ATOM 1744 C CA . PRO A 1 217 ? 12.325 -2.452 -20.751 1.00 64.44 217 PRO A CA 1
ATOM 1745 C C . PRO A 1 217 ? 11.406 -2.324 -21.974 1.00 64.44 217 PRO A C 1
ATOM 1747 O O . PRO A 1 217 ? 10.773 -1.289 -22.197 1.00 64.44 217 PRO A O 1
ATOM 1750 N N . VAL A 1 218 ? 11.323 -3.380 -22.780 1.00 62.19 218 VAL A N 1
ATOM 1751 C CA . VAL A 1 218 ? 10.439 -3.436 -23.950 1.00 62.19 218 VAL A CA 1
ATOM 1752 C C . VAL A 1 218 ? 9.357 -4.471 -23.734 1.00 62.19 218 VAL A C 1
ATOM 1754 O O . VAL A 1 218 ? 9.630 -5.602 -23.346 1.00 62.19 218 VAL A O 1
ATOM 1757 N N . MET A 1 219 ? 8.124 -4.073 -24.035 1.00 64.69 219 MET A N 1
ATOM 1758 C CA . MET A 1 219 ? 6.975 -4.958 -24.065 1.00 64.69 219 MET A CA 1
ATOM 1759 C C . MET A 1 219 ? 6.472 -5.084 -25.503 1.00 64.69 219 MET A C 1
ATOM 1761 O O . MET A 1 219 ? 6.049 -4.109 -26.129 1.00 64.69 219 MET A O 1
ATOM 1765 N N . VAL A 1 220 ? 6.460 -6.309 -26.021 1.00 61.00 220 VAL A N 1
ATOM 1766 C CA . VAL A 1 220 ? 5.858 -6.614 -27.322 1.00 61.00 220 VAL A CA 1
ATOM 1767 C C . VAL A 1 220 ? 4.453 -7.154 -27.089 1.00 61.00 220 VAL A C 1
ATOM 1769 O O . VAL A 1 220 ? 4.275 -8.264 -26.593 1.00 61.00 220 VAL A O 1
ATOM 1772 N N . VAL A 1 221 ? 3.444 -6.364 -27.448 1.00 59.72 221 VAL A N 1
ATOM 1773 C CA . VAL A 1 221 ? 2.037 -6.754 -27.344 1.00 59.72 221 VAL A CA 1
ATOM 1774 C C . VAL A 1 221 ? 1.576 -7.245 -28.708 1.00 59.72 221 VAL A C 1
ATOM 1776 O O . VAL A 1 221 ? 1.313 -6.461 -29.621 1.00 59.72 221 VAL A O 1
ATOM 1779 N N . TYR A 1 222 ? 1.449 -8.560 -28.847 1.00 52.69 222 TYR A N 1
ATOM 1780 C CA . TYR A 1 222 ? 0.839 -9.153 -30.030 1.00 52.69 222 TYR A CA 1
ATOM 1781 C C . TYR A 1 222 ? -0.676 -8.967 -29.952 1.00 52.69 222 TYR A C 1
ATOM 1783 O O . TYR A 1 222 ? -1.346 -9.545 -29.095 1.00 52.69 222 TYR A O 1
ATOM 1791 N N . THR A 1 223 ? -1.233 -8.154 -30.848 1.00 48.84 223 THR A N 1
ATOM 1792 C CA . THR A 1 223 ? -2.683 -8.131 -31.042 1.00 48.84 223 THR A CA 1
ATOM 1793 C C . THR A 1 223 ? -3.091 -9.454 -31.689 1.00 48.84 223 THR A C 1
ATOM 1795 O O . THR A 1 223 ? -2.568 -9.828 -32.738 1.00 48.84 223 THR A O 1
ATOM 1798 N N . ARG A 1 224 ? -3.986 -10.212 -31.042 1.00 43.16 224 ARG A N 1
ATOM 1799 C CA . ARG A 1 224 ? -4.677 -11.310 -31.730 1.00 43.16 224 ARG A CA 1
ATOM 1800 C C . ARG A 1 224 ? -5.571 -10.676 -32.798 1.00 43.16 224 ARG A C 1
ATOM 1802 O O . ARG A 1 224 ? -6.373 -9.807 -32.458 1.00 43.16 224 ARG A O 1
ATOM 1809 N N . ALA A 1 225 ? -5.353 -11.071 -34.051 1.00 38.81 225 ALA A N 1
ATOM 1810 C CA . ALA A 1 225 ? -6.235 -10.761 -35.173 1.00 38.81 225 ALA A CA 1
ATOM 1811 C C . ALA A 1 225 ? -7.612 -11.411 -34.985 1.00 38.81 225 ALA A C 1
ATOM 1813 O O . ALA A 1 225 ? -7.664 -12.496 -34.355 1.00 38.81 225 ALA A O 1
#

Organism: Perkinsus olseni (NCBI:txid32597)

Sequence (225 aa):
WSLGDQEEDYYQVLNVDPKARHGEIRNAYRKLAMKWHPDKNPDCESCLARFQSVAKAYETLGDENKRKVYDTNRGGYDSIPSDYSVRLTTDNYHSIMDHSVDIWVVEVYSDLDKYCHSIAPAWDEVASDLKGFIKFGRINSQTDRTLFKSLPITPRTTPTVFLFMPAHPEIPPSLMPIADINVLTLKRWILNELPIVYRTPGSAEAAEKEALATSRPVMVVYTRA

Nearest PDB structures (foldseek):
  3vww-assembly1_A  TM=8.027E-01  e=1.394E-07  Homo sapiens
  6ckp-assembly1_A  TM=8.423E-01  e=7.251E-07  Brucella melitensis
  3w8j-assembly1_A  TM=7.820E-01  e=4.527E-07  Homo sapiens
  3aps-assembly2_B  TM=8.102E-01  e=4.775E-06  Mus musculus
  3ed3-assembly2_B  TM=7.079E-01  e=8.113E-06  Saccharomyces cerevisiae